Protein AF-A0A7W8N4F5-F1 (afdb_monomer_lite)

Sequence (302 aa):
MPKAAAPVPAPAGASKSDISRFRTWRLWNKPLSSTVNQDHEDAGVMMIPASQNIYSGIYAKHLVYAEKTISLRLPASATSQQVLYAATTRPPNGSCLEVGTAYITQPSADPNAVKTTPALYVYDFCAPGGGNFVRGPIPGPSATDGILIDQSFVGKYAQAKVQNLPAYEIEIFTKDYPITANSTWYATIFNHQTGKWETLFSDRGMADDNRGWSIFETYYQSGQCSEGLPILGADQISLLNALSGRWELLNSSMPLLTLSVDQGGTQNNNCFVADPTGPASYKLLPDSPDYYMWSVNTLSAP

Radius of gyration: 18.98 Å; chains: 1; bounding box: 53×44×51 Å

Structure (mmCIF, N/CA/C/O backbone):
data_AF-A0A7W8N4F5-F1
#
_entry.id   AF-A0A7W8N4F5-F1
#
loop_
_atom_site.group_PDB
_atom_site.id
_atom_site.type_symbol
_atom_site.label_atom_id
_atom_site.label_alt_id
_atom_site.label_comp_id
_atom_site.label_asym_id
_atom_site.label_entity_id
_atom_site.label_seq_id
_atom_site.pdbx_PDB_ins_code
_atom_site.Cartn_x
_atom_site.Cartn_y
_atom_site.Cartn_z
_atom_site.occupancy
_atom_site.B_iso_or_equiv
_atom_site.auth_seq_id
_atom_site.auth_comp_id
_atom_site.auth_asym_id
_atom_site.auth_atom_id
_atom_site.pdbx_PDB_model_num
ATOM 1 N N . MET A 1 1 ? -16.003 -24.415 12.792 1.00 32.19 1 MET A N 1
ATOM 2 C CA . MET A 1 1 ? -15.628 -23.363 11.823 1.00 32.19 1 MET A CA 1
ATOM 3 C C . MET A 1 1 ? -16.912 -22.806 11.223 1.00 32.19 1 MET A C 1
ATOM 5 O O . MET A 1 1 ? -17.697 -23.615 10.735 1.00 32.19 1 MET A O 1
ATOM 9 N N . PRO A 1 2 ? -17.198 -21.498 11.333 1.00 26.61 2 PRO A N 1
ATOM 10 C CA . PRO A 1 2 ? -18.381 -20.919 10.711 1.00 26.61 2 PRO A CA 1
ATOM 11 C C . PRO A 1 2 ? -18.231 -20.937 9.186 1.00 26.61 2 PRO A C 1
ATOM 13 O O . PRO A 1 2 ? -17.164 -20.658 8.647 1.00 26.61 2 PRO A O 1
ATOM 16 N N . LYS A 1 3 ? -19.308 -21.329 8.508 1.00 22.53 3 LYS A N 1
ATOM 17 C CA . LYS A 1 3 ? -19.410 -21.423 7.050 1.00 22.53 3 LYS A CA 1
ATOM 18 C C . LYS A 1 3 ? -19.420 -20.004 6.469 1.00 22.53 3 LYS A C 1
ATOM 20 O O . LYS A 1 3 ? -20.230 -19.192 6.911 1.00 22.53 3 LYS A O 1
ATOM 25 N N . ALA A 1 4 ? -18.529 -19.709 5.521 1.00 26.44 4 ALA A N 1
ATOM 26 C CA . ALA A 1 4 ? -18.507 -18.421 4.828 1.00 26.44 4 ALA A CA 1
ATOM 27 C C . ALA A 1 4 ? -19.877 -18.144 4.184 1.00 26.44 4 ALA A C 1
ATOM 29 O O . ALA A 1 4 ? -20.474 -19.040 3.579 1.00 26.44 4 ALA A O 1
ATOM 30 N N . ALA A 1 5 ? -20.391 -16.926 4.368 1.00 28.53 5 ALA A N 1
ATOM 31 C CA . ALA A 1 5 ? -21.640 -16.497 3.753 1.00 28.53 5 ALA A CA 1
ATOM 32 C C . ALA A 1 5 ? -21.490 -16.474 2.225 1.00 28.53 5 ALA A C 1
ATOM 34 O O . ALA A 1 5 ? -20.425 -16.148 1.703 1.00 28.53 5 ALA A O 1
ATOM 35 N N . ALA A 1 6 ? -22.555 -16.847 1.514 1.00 26.09 6 ALA A N 1
ATOM 36 C CA . ALA A 1 6 ? -22.581 -16.767 0.060 1.00 26.09 6 ALA A CA 1
ATOM 37 C C . ALA A 1 6 ? -22.469 -15.294 -0.391 1.00 26.09 6 ALA A C 1
ATOM 39 O O . ALA A 1 6 ? -23.070 -14.431 0.254 1.00 26.09 6 ALA A O 1
ATOM 40 N N . PRO A 1 7 ? -21.726 -14.997 -1.472 1.00 29.27 7 PRO A N 1
ATOM 41 C CA . PRO A 1 7 ? -21.574 -13.634 -1.971 1.00 29.27 7 PRO A CA 1
ATOM 42 C C . PRO A 1 7 ? -22.927 -13.043 -2.390 1.00 29.27 7 PRO A C 1
ATOM 44 O O . PRO A 1 7 ? -23.739 -13.700 -3.045 1.00 29.27 7 PRO A O 1
ATOM 47 N N . VAL A 1 8 ? -23.169 -11.795 -1.985 1.00 32.38 8 VAL A N 1
ATOM 48 C CA . VAL A 1 8 ? -24.371 -11.026 -2.332 1.00 32.38 8 VAL A CA 1
ATOM 49 C C . VAL A 1 8 ? -24.201 -10.451 -3.747 1.00 32.38 8 VAL A C 1
ATOM 51 O O . VAL A 1 8 ? -23.119 -9.951 -4.056 1.00 32.38 8 VAL A O 1
ATOM 54 N N . PRO A 1 9 ? -25.226 -10.496 -4.622 1.00 30.20 9 PRO A N 1
ATOM 55 C CA . PRO A 1 9 ? -25.138 -9.925 -5.966 1.00 30.20 9 PRO A CA 1
ATOM 56 C C . PRO A 1 9 ? -24.853 -8.417 -5.937 1.00 30.20 9 PRO A C 1
ATOM 58 O O . PRO A 1 9 ? -25.458 -7.684 -5.155 1.00 30.20 9 PRO A O 1
ATOM 61 N N . ALA A 1 10 ? -23.969 -7.955 -6.822 1.00 33.12 10 ALA A N 1
ATOM 62 C CA . ALA A 1 10 ? -23.608 -6.544 -6.942 1.00 33.12 10 ALA A CA 1
ATOM 63 C C . ALA A 1 10 ? -24.819 -5.648 -7.313 1.00 33.12 10 ALA A C 1
ATOM 65 O O . ALA A 1 10 ? -25.686 -6.082 -8.082 1.00 33.12 10 ALA A O 1
ATOM 66 N N . PRO A 1 11 ? -24.879 -4.386 -6.835 1.00 34.31 11 PRO A N 1
ATOM 67 C CA . PRO A 1 11 ? -25.956 -3.463 -7.174 1.00 34.31 11 PRO A CA 1
ATOM 68 C C . PRO A 1 11 ? -25.899 -3.041 -8.648 1.00 34.31 11 PRO A C 1
ATOM 70 O O . PRO A 1 11 ? -24.847 -2.696 -9.189 1.00 34.31 11 PRO A O 1
ATOM 73 N N . ALA A 1 12 ? -27.058 -3.024 -9.304 1.00 33.28 12 ALA A N 1
ATOM 74 C CA . ALA A 1 12 ? -27.210 -2.509 -10.659 1.00 33.28 12 ALA A CA 1
ATOM 75 C C . ALA A 1 12 ? -27.145 -0.970 -10.644 1.00 33.28 12 ALA A C 1
ATOM 77 O O . ALA A 1 12 ? -28.100 -0.324 -10.223 1.00 33.28 12 ALA A O 1
ATOM 78 N N . GLY A 1 13 ? -26.034 -0.369 -11.087 1.00 36.28 13 GLY A N 1
ATOM 79 C CA . GLY A 1 13 ? -25.963 1.097 -11.172 1.00 36.28 13 GLY A CA 1
ATOM 80 C C . GLY A 1 13 ? -24.658 1.722 -11.667 1.00 36.28 13 GLY A C 1
ATOM 81 O O . GLY A 1 13 ? -24.701 2.821 -12.211 1.00 36.28 13 GLY A O 1
ATOM 82 N N . ALA A 1 14 ? -23.508 1.049 -11.564 1.00 39.50 14 ALA A N 1
ATOM 83 C CA . ALA A 1 14 ? -22.286 1.557 -12.188 1.00 39.50 14 ALA A CA 1
ATOM 84 C C . ALA A 1 14 ? -22.393 1.416 -13.717 1.00 39.50 14 ALA A C 1
ATOM 86 O O . ALA A 1 14 ? -22.567 0.312 -14.242 1.00 39.50 14 ALA A O 1
ATOM 87 N N . SER A 1 15 ? -22.322 2.537 -14.437 1.00 41.94 15 SER A N 1
ATOM 88 C CA . SER A 1 15 ? -22.275 2.566 -15.900 1.00 41.94 15 SER A CA 1
ATOM 89 C C . SER A 1 15 ? -21.106 1.704 -16.393 1.00 41.94 15 SER A C 1
ATOM 91 O O . SER A 1 15 ? -19.948 2.105 -16.340 1.00 41.94 15 SER A O 1
ATOM 93 N N . LYS A 1 16 ? -21.417 0.507 -16.902 1.00 43.00 16 LYS A N 1
ATOM 94 C CA . LYS A 1 16 ? -20.467 -0.470 -17.467 1.00 43.00 16 LYS A CA 1
ATOM 95 C C . LYS A 1 16 ? -19.682 0.042 -18.688 1.00 43.00 16 LYS A C 1
ATOM 97 O O . LYS A 1 16 ? -18.853 -0.696 -19.215 1.00 43.00 16 LYS A O 1
ATOM 102 N N . SER A 1 17 ? -19.970 1.245 -19.189 1.00 43.53 17 SER A N 1
ATOM 103 C CA . SER A 1 17 ? -19.488 1.698 -20.498 1.00 43.53 17 SER A CA 1
ATOM 104 C C . SER A 1 17 ? -17.990 2.024 -20.533 1.00 43.53 17 SER A C 1
ATOM 106 O O . SER A 1 17 ? -17.368 1.775 -21.565 1.00 43.53 17 SER A O 1
ATOM 108 N N . ASP A 1 18 ? -17.378 2.438 -19.418 1.00 51.84 18 ASP A N 1
ATOM 109 C CA . ASP A 1 18 ? -15.967 2.869 -19.411 1.00 51.84 18 ASP A CA 1
ATOM 110 C C . ASP A 1 18 ? -14.958 1.754 -19.067 1.00 51.84 18 ASP A C 1
ATOM 112 O O . ASP A 1 18 ? -13.754 1.916 -19.215 1.00 51.84 18 ASP A O 1
ATOM 116 N N . ILE A 1 19 ? -15.424 0.561 -18.674 1.00 48.72 19 ILE A N 1
ATOM 117 C CA . ILE A 1 19 ? -14.523 -0.571 -18.366 1.00 48.72 19 ILE A CA 1
ATOM 118 C C . ILE A 1 19 ? -14.034 -1.269 -19.650 1.00 48.72 19 ILE A C 1
ATOM 120 O O . ILE A 1 19 ? -13.011 -1.954 -19.671 1.00 48.72 19 ILE A O 1
ATOM 124 N N . SER A 1 20 ? -14.757 -1.092 -20.760 1.00 53.25 20 SER A N 1
ATOM 125 C CA . SER A 1 20 ? -14.461 -1.774 -22.023 1.00 53.25 20 SER A CA 1
ATOM 126 C C . SER A 1 20 ? -13.107 -1.382 -22.631 1.00 53.25 20 SER A C 1
ATOM 128 O O . SER A 1 20 ? -12.463 -2.233 -23.246 1.00 53.25 20 SER A O 1
ATOM 130 N N . ARG A 1 21 ? -12.624 -0.152 -22.393 1.00 51.47 21 ARG A N 1
ATOM 131 C CA . ARG A 1 21 ? -11.321 0.329 -22.892 1.00 51.47 21 ARG A CA 1
ATOM 132 C C . ARG A 1 21 ? -10.127 -0.446 -22.319 1.00 51.47 21 ARG A C 1
ATOM 134 O O . ARG A 1 21 ? -9.143 -0.647 -23.028 1.00 51.47 21 ARG A O 1
ATOM 141 N N . PHE A 1 22 ? -10.261 -0.997 -21.109 1.00 50.06 22 PHE A N 1
ATOM 142 C CA . PHE A 1 22 ? -9.237 -1.813 -20.436 1.00 50.06 22 PHE A CA 1
ATOM 143 C C . PHE A 1 22 ? -9.180 -3.272 -20.923 1.00 50.06 22 PHE A C 1
ATOM 145 O O . PHE A 1 22 ? -8.423 -4.084 -20.392 1.00 50.06 22 PHE A O 1
ATOM 152 N N . ARG A 1 23 ? -10.014 -3.652 -21.902 1.00 55.75 23 ARG A N 1
ATOM 153 C CA . ARG A 1 23 ? -10.062 -5.017 -22.460 1.00 55.75 23 ARG A CA 1
ATOM 154 C C . ARG A 1 23 ? -9.276 -5.173 -23.757 1.00 55.75 23 ARG A C 1
ATOM 156 O O . ARG A 1 23 ? -9.215 -6.275 -24.299 1.00 55.75 23 ARG A O 1
ATOM 163 N N . THR A 1 24 ? -8.713 -4.087 -24.278 1.00 54.78 24 THR A N 1
ATOM 164 C CA . THR A 1 24 ? -7.970 -4.113 -25.538 1.00 54.78 24 THR A CA 1
ATOM 165 C C . THR A 1 24 ? -6.623 -4.789 -25.313 1.00 54.78 24 THR A C 1
ATOM 167 O O . THR A 1 24 ? -5.815 -4.312 -24.528 1.00 54.78 24 THR A O 1
ATOM 170 N N . TRP A 1 25 ? -6.390 -5.923 -25.971 1.00 55.38 25 TRP A N 1
ATOM 171 C CA . TRP A 1 25 ? -5.180 -6.725 -25.786 1.00 55.38 25 TRP A CA 1
ATOM 172 C C . TRP A 1 25 ? -3.909 -6.008 -26.253 1.00 55.38 25 TRP A C 1
ATOM 174 O O . TRP A 1 25 ? -3.917 -5.253 -27.229 1.00 55.38 25 TRP A O 1
ATOM 184 N N . ARG A 1 26 ? -2.793 -6.320 -25.586 1.00 59.38 26 ARG A N 1
ATOM 185 C CA . ARG A 1 26 ? -1.454 -5.853 -25.950 1.00 59.38 26 ARG A CA 1
ATOM 186 C C . ARG A 1 26 ? -1.058 -6.334 -27.350 1.00 59.38 26 ARG A C 1
ATOM 188 O O . ARG A 1 26 ? -1.143 -7.520 -27.662 1.00 59.38 26 ARG A O 1
ATOM 195 N N . LEU A 1 27 ? -0.516 -5.420 -28.155 1.00 57.03 27 LEU A N 1
ATOM 196 C CA . LEU A 1 27 ? 0.283 -5.750 -29.336 1.00 57.03 27 LEU A CA 1
ATOM 197 C C . LEU A 1 27 ? 1.759 -5.574 -28.967 1.00 57.03 27 LEU A C 1
ATOM 199 O O . LEU A 1 27 ? 2.231 -4.454 -28.811 1.00 57.03 27 LEU A O 1
ATOM 203 N N . TRP A 1 28 ? 2.485 -6.681 -28.797 1.00 53.91 28 TRP A N 1
ATOM 204 C CA . TRP A 1 28 ? 3.868 -6.702 -28.286 1.00 53.91 28 TRP A CA 1
ATOM 205 C C . TRP A 1 28 ? 4.888 -5.937 -29.141 1.00 53.91 28 TRP A C 1
ATOM 207 O O . TRP A 1 28 ? 5.989 -5.659 -28.683 1.00 53.91 28 TRP A O 1
ATOM 217 N N . ASN A 1 29 ? 4.528 -5.589 -30.374 1.00 62.19 29 ASN A N 1
ATOM 218 C CA . ASN A 1 29 ? 5.362 -4.852 -31.316 1.00 62.19 29 ASN A CA 1
ATOM 219 C C . ASN A 1 29 ? 5.015 -3.356 -31.412 1.00 62.19 29 ASN A C 1
ATOM 221 O O . ASN A 1 29 ? 5.459 -2.699 -32.355 1.00 62.19 29 ASN A O 1
ATOM 225 N N . LYS A 1 30 ? 4.211 -2.816 -30.490 1.00 65.00 30 LYS A N 1
ATOM 226 C CA . LYS A 1 30 ? 3.885 -1.388 -30.445 1.00 65.00 30 LYS A CA 1
ATOM 227 C C . LYS A 1 30 ? 4.388 -0.741 -29.150 1.00 65.00 30 LYS A C 1
ATOM 229 O O . LYS A 1 30 ? 4.309 -1.378 -28.101 1.00 65.00 30 LYS A O 1
ATOM 234 N N . PRO A 1 31 ? 4.864 0.517 -29.217 1.00 70.62 31 PRO A N 1
ATOM 235 C CA . PRO A 1 31 ? 4.980 1.389 -28.050 1.00 70.62 31 PRO A CA 1
ATOM 236 C C . PRO A 1 31 ? 3.706 1.345 -27.200 1.00 70.62 31 PRO A C 1
ATOM 238 O O . PRO A 1 31 ? 2.617 1.350 -27.771 1.00 70.62 31 PRO A O 1
ATOM 241 N N . LEU A 1 32 ? 3.850 1.268 -25.875 1.00 78.56 32 LEU A N 1
ATOM 242 C CA . LEU A 1 32 ? 2.749 1.410 -24.915 1.00 78.56 32 LEU A CA 1
ATOM 243 C C . LEU A 1 32 ? 2.369 2.885 -24.731 1.00 78.56 32 LEU A C 1
ATOM 245 O O . LEU A 1 32 ? 3.125 3.764 -25.161 1.00 78.56 32 LEU A O 1
ATOM 249 N N . SER A 1 33 ? 1.228 3.133 -24.074 1.00 78.88 33 SER A N 1
ATOM 250 C CA . SER A 1 33 ? 0.886 4.469 -23.584 1.00 78.88 33 SER A CA 1
ATOM 251 C C . SER A 1 33 ? 2.041 5.057 -22.765 1.00 78.88 33 SER A C 1
ATOM 253 O O . SER A 1 33 ? 2.874 4.334 -22.195 1.00 78.88 33 SER A O 1
ATOM 255 N N . SER A 1 34 ? 2.159 6.380 -22.794 1.00 77.62 34 SER A N 1
ATOM 256 C CA . SER A 1 34 ? 3.285 7.089 -22.195 1.00 77.62 34 SER A CA 1
ATOM 257 C C . SER A 1 34 ? 2.803 8.007 -21.091 1.00 77.62 34 SER A C 1
ATOM 259 O O . SER A 1 34 ? 1.846 8.754 -21.273 1.00 77.62 34 SER A O 1
ATOM 261 N N . THR A 1 35 ? 3.519 7.995 -19.975 1.00 78.38 35 THR A N 1
ATOM 262 C CA . THR A 1 35 ? 3.293 8.931 -18.881 1.00 78.38 35 THR A CA 1
ATOM 263 C C . THR A 1 35 ? 3.974 10.257 -19.166 1.00 78.38 35 THR A C 1
ATOM 265 O O . THR A 1 35 ? 4.925 10.354 -19.953 1.00 78.38 35 THR A O 1
ATOM 268 N N . VAL A 1 36 ? 3.513 11.301 -18.486 1.00 77.75 36 VAL A N 1
ATOM 269 C CA . VAL A 1 36 ? 4.202 12.594 -18.406 1.00 77.75 36 VAL A CA 1
ATOM 270 C C . VAL A 1 36 ? 5.053 12.680 -17.133 1.00 77.75 36 VAL A C 1
ATOM 272 O O . VAL A 1 36 ? 5.078 11.769 -16.312 1.00 77.75 36 VAL A O 1
ATOM 275 N N . ASN A 1 37 ? 5.836 13.751 -16.981 1.00 72.94 37 ASN A N 1
ATOM 276 C CA . ASN A 1 37 ? 6.649 13.926 -15.776 1.00 72.94 37 ASN A CA 1
ATOM 277 C C . ASN A 1 37 ? 5.755 14.151 -14.557 1.00 72.94 37 ASN A C 1
ATOM 279 O O . ASN A 1 37 ? 4.933 15.064 -14.586 1.00 72.94 37 ASN A O 1
ATOM 283 N N . GLN A 1 38 ? 6.015 13.395 -13.484 1.00 66.38 38 GLN A N 1
ATOM 284 C CA . GLN A 1 38 ? 5.217 13.415 -12.251 1.00 66.38 38 GLN A CA 1
ATOM 285 C C . GLN A 1 38 ? 3.772 12.982 -12.483 1.00 66.38 38 GLN A C 1
ATOM 287 O O . GLN A 1 38 ? 2.879 13.417 -11.758 1.00 66.38 38 GLN A O 1
ATOM 292 N N . ASP A 1 39 ? 3.550 12.153 -13.502 1.00 70.12 39 ASP A N 1
ATOM 293 C CA . ASP A 1 39 ? 2.238 11.570 -13.681 1.00 70.12 39 ASP A CA 1
ATOM 294 C C . ASP A 1 39 ? 1.879 10.735 -12.455 1.00 70.12 39 ASP A C 1
ATOM 296 O O . ASP A 1 39 ? 2.709 9.975 -11.933 1.00 70.12 39 ASP A O 1
ATOM 300 N N . HIS A 1 40 ? 0.661 10.970 -11.987 1.00 78.31 40 HIS A N 1
ATOM 301 C CA . HIS A 1 40 ? 0.109 10.450 -10.753 1.00 78.31 40 HIS A CA 1
ATOM 302 C C . HIS A 1 40 ? -1.169 9.720 -11.122 1.00 78.31 40 HIS A C 1
ATOM 304 O O . HIS A 1 40 ? -2.186 10.339 -11.436 1.00 78.31 40 HIS A O 1
ATOM 310 N N . GLU A 1 41 ? -1.066 8.397 -11.163 1.00 82.12 41 GLU A N 1
ATOM 311 C CA . GLU A 1 41 ? -2.171 7.526 -11.537 1.00 82.12 41 GLU A CA 1
ATOM 312 C C . GLU A 1 41 ? -2.479 6.619 -10.363 1.00 82.12 41 GLU A C 1
ATOM 314 O O . GLU A 1 41 ? -1.587 5.933 -9.863 1.00 82.12 41 GLU A O 1
ATOM 319 N N . ASP A 1 42 ? -3.739 6.575 -9.964 1.00 86.06 42 ASP A N 1
ATOM 320 C CA . ASP A 1 42 ? -4.227 5.747 -8.880 1.00 86.06 42 ASP A CA 1
ATOM 321 C C . ASP A 1 42 ? -5.356 4.821 -9.333 1.00 86.06 42 ASP A C 1
ATOM 323 O O . ASP A 1 42 ? -6.287 5.210 -10.030 1.00 86.06 42 ASP A O 1
ATOM 327 N N . ALA A 1 43 ? -5.286 3.554 -8.940 1.00 86.56 43 ALA A N 1
ATOM 328 C CA . ALA A 1 43 ? -6.302 2.570 -9.270 1.00 86.56 43 ALA A CA 1
ATOM 329 C C . ALA A 1 43 ? -6.574 1.639 -8.092 1.00 86.56 43 ALA A C 1
ATOM 331 O O . ALA A 1 43 ? -5.660 1.052 -7.522 1.00 86.56 43 ALA A O 1
ATOM 332 N N . GLY A 1 44 ? -7.840 1.452 -7.733 1.00 88.88 44 GLY A N 1
ATOM 333 C CA . GLY A 1 44 ? -8.214 0.594 -6.607 1.00 88.88 44 GLY A CA 1
ATOM 334 C C . GLY A 1 44 ? -9.485 1.069 -5.930 1.00 88.88 44 GLY A C 1
ATOM 335 O O . GLY A 1 44 ? -10.374 1.597 -6.591 1.00 88.88 44 GLY A O 1
ATOM 336 N N . VAL A 1 45 ? -9.599 0.854 -4.622 1.00 90.06 45 VAL A N 1
ATOM 337 C CA . VAL A 1 45 ? -10.812 1.155 -3.857 1.00 90.06 45 VAL A CA 1
ATOM 338 C C . VAL A 1 45 ? -10.607 2.403 -3.011 1.00 90.06 45 VAL A C 1
ATOM 340 O O . VAL A 1 45 ? -9.796 2.420 -2.086 1.00 90.06 45 VAL A O 1
ATOM 343 N N . MET A 1 46 ? -11.413 3.423 -3.285 1.00 92.06 46 MET A N 1
ATOM 344 C CA . MET A 1 46 ? -11.512 4.634 -2.482 1.00 92.06 46 MET A CA 1
ATOM 345 C C . MET A 1 46 ? -12.688 4.524 -1.515 1.00 92.06 46 MET A C 1
ATOM 347 O O . MET A 1 46 ? -13.779 4.075 -1.872 1.00 92.06 46 MET A O 1
ATOM 351 N N . MET A 1 47 ? -12.466 4.968 -0.283 1.00 93.50 47 MET A N 1
ATOM 352 C CA . MET A 1 47 ? -13.438 4.980 0.803 1.00 93.50 47 MET A CA 1
ATOM 353 C C . MET A 1 47 ? -13.693 6.419 1.222 1.00 93.50 47 MET A C 1
ATOM 355 O O . MET A 1 47 ? -12.897 7.026 1.934 1.00 93.50 47 MET A O 1
ATOM 359 N N . ILE A 1 48 ? -14.817 6.981 0.801 1.00 90.06 48 ILE A N 1
ATOM 360 C CA . ILE A 1 48 ? -15.205 8.335 1.186 1.00 90.06 48 ILE A CA 1
ATOM 361 C C . ILE A 1 48 ? -16.218 8.216 2.323 1.00 90.06 48 ILE A C 1
ATOM 363 O O . ILE A 1 48 ? -17.296 7.649 2.117 1.00 90.06 48 ILE A O 1
ATOM 367 N N . PRO A 1 49 ? -15.913 8.716 3.529 1.00 85.12 49 PRO A N 1
ATOM 368 C CA . PRO A 1 49 ? -16.872 8.672 4.614 1.00 85.12 49 PRO A CA 1
ATOM 369 C C . PRO A 1 49 ? -18.081 9.548 4.303 1.00 85.12 49 PRO A C 1
ATOM 371 O O . PRO A 1 49 ? -17.953 10.698 3.884 1.00 85.12 49 PRO A O 1
ATOM 374 N N . ALA A 1 50 ? -19.270 9.013 4.554 1.00 75.88 50 ALA A N 1
ATOM 375 C CA . ALA A 1 50 ? -20.432 9.851 4.786 1.00 75.88 50 ALA A CA 1
ATOM 376 C C . ALA A 1 50 ? -20.257 10.568 6.136 1.00 75.88 50 ALA A C 1
ATOM 378 O O . ALA A 1 50 ? -19.514 10.108 7.008 1.00 75.88 50 ALA A O 1
ATOM 379 N N . SER A 1 51 ? -20.947 11.692 6.331 1.00 73.75 51 SER A N 1
ATOM 380 C CA . SER A 1 51 ? -20.982 12.371 7.631 1.00 73.75 51 SER A CA 1
ATOM 381 C C . SER A 1 51 ? -21.267 11.369 8.763 1.00 73.75 51 SER A C 1
ATOM 383 O O . SER A 1 51 ? -22.223 10.606 8.649 1.00 73.75 51 SER A O 1
ATOM 385 N N . GLN A 1 52 ? -20.483 11.409 9.851 1.00 69.31 52 GLN A N 1
ATOM 386 C CA . GLN A 1 52 ? -20.612 10.545 11.046 1.00 69.31 52 GLN A CA 1
ATOM 387 C C . GLN A 1 52 ? -20.241 9.059 10.865 1.00 69.31 52 GLN A C 1
ATOM 389 O O . GLN A 1 52 ? -20.940 8.173 11.348 1.00 69.31 52 GLN A O 1
ATOM 394 N N . ASN A 1 53 ? -19.128 8.765 10.201 1.00 81.25 53 ASN A N 1
ATOM 395 C CA . ASN A 1 53 ? -18.679 7.390 9.996 1.00 81.25 53 ASN A CA 1
ATOM 396 C C . ASN A 1 53 ? -18.064 6.746 11.270 1.00 81.25 53 ASN A C 1
ATOM 398 O O . ASN A 1 53 ? -17.379 7.400 12.054 1.00 81.25 53 ASN A O 1
ATOM 402 N N . ILE A 1 54 ? -18.322 5.447 11.458 1.00 93.75 54 ILE A N 1
ATOM 403 C CA . ILE A 1 54 ? -17.960 4.620 12.623 1.00 93.75 54 ILE A CA 1
ATOM 404 C C . ILE A 1 54 ? -16.668 3.810 12.443 1.00 93.75 54 ILE A C 1
ATOM 406 O O . ILE A 1 54 ? -16.252 3.114 13.371 1.00 93.75 54 ILE A O 1
ATOM 410 N N . TYR A 1 55 ? -16.055 3.833 11.257 1.00 96.19 55 TYR A N 1
ATOM 411 C CA . TYR A 1 55 ? -14.860 3.031 10.991 1.00 96.19 55 TYR A CA 1
ATOM 412 C C . TYR A 1 55 ? -13.588 3.731 11.489 1.00 96.19 55 TYR A C 1
ATOM 414 O O . TYR A 1 55 ? -13.286 4.844 11.064 1.00 96.19 55 TYR A O 1
ATOM 422 N N . SER A 1 56 ? -12.829 3.075 12.369 1.00 96.94 56 SER A N 1
ATOM 423 C CA . SER A 1 56 ? -11.614 3.621 13.000 1.00 96.94 56 SER A CA 1
ATOM 424 C C . SER A 1 56 ? -10.331 2.890 12.613 1.00 96.94 56 SER A C 1
ATOM 426 O O . SER A 1 56 ? -9.293 3.071 13.246 1.00 96.94 56 SER A O 1
ATOM 428 N N . GLY A 1 57 ? -10.374 2.057 11.577 1.00 98.00 57 GLY A N 1
ATOM 429 C CA . GLY A 1 57 ? -9.196 1.359 11.090 1.00 98.00 57 GLY A CA 1
ATOM 430 C C . GLY A 1 57 ? -9.444 0.567 9.819 1.00 98.00 57 GLY A C 1
ATOM 431 O O . GLY A 1 57 ? -10.588 0.400 9.399 1.00 98.00 57 GLY A O 1
ATOM 432 N N . ILE A 1 58 ? -8.360 0.072 9.234 1.00 98.50 58 ILE A N 1
ATOM 433 C CA . ILE A 1 58 ? -8.333 -0.805 8.068 1.00 98.50 58 ILE A CA 1
ATOM 434 C C . ILE A 1 58 ? -7.375 -1.973 8.310 1.00 98.50 58 ILE A C 1
ATOM 436 O O . ILE A 1 58 ? -6.320 -1.809 8.921 1.00 98.50 58 ILE A O 1
ATOM 440 N N . TYR A 1 59 ? -7.756 -3.141 7.820 1.00 98.69 59 TYR A N 1
ATOM 441 C CA . TYR A 1 59 ? -6.933 -4.333 7.707 1.00 98.69 59 TYR A CA 1
ATOM 442 C C . TYR A 1 59 ? -6.858 -4.706 6.230 1.00 98.69 59 TYR A C 1
ATOM 444 O O . TYR A 1 59 ? -7.862 -4.600 5.521 1.00 98.69 59 TYR A O 1
ATOM 452 N N . ALA A 1 60 ? -5.693 -5.150 5.766 1.00 98.25 60 ALA A N 1
ATOM 453 C CA . ALA A 1 60 ? -5.525 -5.634 4.401 1.00 98.25 60 ALA A CA 1
ATOM 454 C C . ALA A 1 60 ? -4.372 -6.637 4.295 1.00 98.25 60 ALA A C 1
ATOM 456 O O . ALA A 1 60 ? -3.401 -6.589 5.056 1.00 98.25 60 ALA A O 1
ATOM 457 N N . LYS A 1 61 ? -4.460 -7.514 3.291 1.00 98.44 61 LYS A N 1
ATOM 458 C CA . LYS A 1 61 ? -3.353 -8.358 2.833 1.00 98.44 61 LYS A CA 1
ATOM 459 C C . LYS A 1 61 ? -2.764 -7.761 1.573 1.00 98.44 61 LYS A C 1
ATOM 461 O O . LYS A 1 61 ? -3.455 -7.701 0.564 1.00 98.44 61 LYS A O 1
ATOM 466 N N . HIS A 1 62 ? -1.508 -7.345 1.613 1.00 98.00 62 HIS A N 1
ATOM 467 C CA . HIS A 1 62 ? -0.822 -6.770 0.459 1.00 98.00 62 HIS A CA 1
ATOM 468 C C . HIS A 1 62 ? -0.024 -7.858 -0.257 1.00 98.00 62 HIS A C 1
ATOM 470 O O . HIS A 1 62 ? 0.874 -8.457 0.341 1.00 98.00 62 HIS A O 1
ATOM 476 N N . LEU A 1 63 ? -0.342 -8.108 -1.532 1.00 96.94 63 LEU A N 1
ATOM 477 C CA . LEU A 1 63 ? 0.494 -8.930 -2.407 1.00 96.94 63 LEU A CA 1
ATOM 478 C C . LEU A 1 63 ? 1.879 -8.306 -2.518 1.00 96.94 63 LEU A C 1
ATOM 480 O O . LEU A 1 63 ? 2.009 -7.094 -2.694 1.00 96.94 63 LEU A O 1
ATOM 484 N N . VAL A 1 64 ? 2.913 -9.139 -2.433 1.00 96.12 64 VAL A N 1
ATOM 485 C CA . VAL A 1 64 ? 4.282 -8.640 -2.405 1.00 96.12 64 VAL A CA 1
ATOM 486 C C . VAL A 1 64 ? 5.241 -9.538 -3.165 1.00 96.12 64 VAL A C 1
ATOM 488 O O . VAL A 1 64 ? 5.139 -10.768 -3.146 1.00 96.12 64 VAL A O 1
ATOM 491 N N . TYR A 1 65 ? 6.221 -8.901 -3.796 1.00 93.25 65 TYR A N 1
ATOM 492 C CA . TYR A 1 65 ? 7.292 -9.570 -4.507 1.00 93.25 65 TYR A CA 1
ATOM 493 C C . TYR A 1 65 ? 8.649 -9.094 -4.008 1.00 93.25 65 TYR A C 1
ATOM 495 O O . TYR A 1 65 ? 8.880 -7.900 -3.832 1.00 93.25 65 TYR A O 1
ATOM 503 N N . ALA A 1 66 ? 9.560 -10.045 -3.817 1.00 88.06 66 ALA A N 1
ATOM 504 C CA . ALA A 1 66 ? 10.958 -9.737 -3.559 1.00 88.06 66 ALA A CA 1
ATOM 505 C C . ALA A 1 66 ? 11.650 -9.214 -4.831 1.00 88.06 66 ALA A C 1
ATOM 507 O O . ALA A 1 66 ? 11.113 -9.301 -5.947 1.00 88.06 66 ALA A O 1
ATOM 508 N N . GLU A 1 67 ? 12.874 -8.714 -4.652 1.00 84.69 67 GLU A N 1
ATOM 509 C CA . GLU A 1 67 ? 13.751 -8.253 -5.732 1.00 84.69 67 GLU A CA 1
ATOM 510 C C . GLU A 1 67 ? 13.781 -9.216 -6.934 1.00 84.69 67 GLU A C 1
ATOM 512 O O . GLU A 1 67 ? 13.678 -10.436 -6.787 1.00 84.69 67 GLU A O 1
ATOM 517 N N . LYS A 1 68 ? 14.000 -8.656 -8.132 1.00 82.00 68 LYS A N 1
ATOM 518 C CA . LYS A 1 68 ? 14.100 -9.354 -9.435 1.00 82.00 68 LYS A CA 1
ATOM 519 C C . LYS A 1 68 ? 12.795 -9.899 -10.016 1.00 82.00 68 LYS A C 1
ATOM 521 O O . LYS A 1 68 ? 12.802 -10.293 -11.178 1.00 82.00 68 LYS A O 1
ATOM 526 N N . THR A 1 69 ? 11.695 -9.918 -9.264 1.00 83.00 69 THR A N 1
ATOM 527 C CA . THR A 1 69 ? 10.391 -10.318 -9.830 1.00 83.00 69 THR A CA 1
ATOM 528 C C . THR A 1 69 ? 9.735 -9.173 -10.600 1.00 83.00 69 THR A C 1
ATOM 530 O O . THR A 1 69 ? 9.054 -9.402 -11.593 1.00 83.00 69 THR A O 1
ATOM 533 N N . ILE A 1 70 ? 9.945 -7.939 -10.138 1.00 86.50 70 ILE A N 1
ATOM 534 C CA . ILE A 1 70 ? 9.426 -6.725 -10.770 1.00 86.50 70 ILE A CA 1
ATOM 535 C C . ILE A 1 70 ? 10.584 -5.971 -11.407 1.00 86.50 70 ILE A C 1
ATOM 537 O O . ILE A 1 70 ? 11.663 -5.875 -10.821 1.00 86.50 70 ILE A O 1
ATOM 541 N N . SER A 1 71 ? 10.340 -5.428 -12.596 1.00 86.88 71 SER A N 1
ATOM 542 C CA . SER A 1 71 ? 11.231 -4.490 -13.264 1.00 86.88 71 SER A CA 1
ATOM 543 C C . SER A 1 71 ? 10.407 -3.300 -13.744 1.00 86.88 71 SER A C 1
ATOM 545 O O . SER A 1 71 ? 9.647 -3.415 -14.701 1.00 86.88 71 SER A O 1
ATOM 547 N N . LEU A 1 72 ? 10.533 -2.164 -13.058 1.00 88.38 72 LEU A N 1
ATOM 548 C CA . LEU A 1 72 ? 10.029 -0.898 -13.581 1.00 88.38 72 LEU A CA 1
ATOM 549 C C . LEU A 1 72 ? 11.037 -0.369 -14.591 1.00 88.38 72 LEU A C 1
ATOM 551 O O . LEU A 1 72 ? 12.245 -0.326 -14.334 1.00 88.38 72 LEU A O 1
ATOM 555 N N . ARG A 1 73 ? 10.542 0.008 -15.762 1.00 82.88 73 ARG A N 1
ATOM 556 C CA . ARG A 1 73 ? 11.390 0.441 -16.861 1.00 82.88 73 ARG A CA 1
ATOM 557 C C . ARG A 1 73 ? 11.672 1.927 -16.740 1.00 82.88 73 ARG A C 1
ATOM 559 O O . ARG A 1 73 ? 10.819 2.745 -17.061 1.00 82.88 73 ARG A O 1
ATOM 566 N N . LEU A 1 74 ? 12.916 2.272 -16.428 1.00 84.50 74 LEU A N 1
ATOM 567 C CA . LEU A 1 74 ? 13.386 3.645 -16.578 1.00 84.50 74 LEU A CA 1
ATOM 568 C C . LEU A 1 74 ? 13.678 3.975 -18.050 1.00 84.50 74 LEU A C 1
ATOM 570 O O . LEU A 1 74 ? 14.466 3.272 -18.693 1.00 84.50 74 LEU A O 1
ATOM 574 N N . PRO A 1 75 ? 13.101 5.059 -18.597 1.00 80.06 75 PRO A N 1
ATOM 575 C CA . PRO A 1 75 ? 13.559 5.638 -19.852 1.00 80.06 75 PRO A CA 1
ATOM 576 C C . PRO A 1 75 ? 15.047 5.993 -19.775 1.00 80.06 75 PRO A C 1
ATOM 578 O O . PRO A 1 75 ? 15.525 6.454 -18.742 1.00 80.06 75 PRO A O 1
ATOM 581 N N . ALA A 1 76 ? 15.781 5.855 -20.884 1.00 81.38 76 ALA A N 1
ATOM 582 C CA . ALA A 1 76 ? 17.209 6.200 -20.930 1.00 81.38 76 ALA A CA 1
ATOM 583 C C . ALA A 1 76 ? 17.490 7.679 -20.588 1.00 81.38 76 ALA A C 1
ATOM 585 O O . ALA A 1 76 ? 18.590 8.021 -20.168 1.00 81.38 76 ALA A O 1
ATOM 586 N N . SER A 1 77 ? 16.494 8.553 -20.760 1.00 81.56 77 SER A N 1
ATOM 587 C CA . SER A 1 77 ? 16.541 9.976 -20.414 1.00 81.56 77 SER A CA 1
ATOM 588 C C . SER A 1 77 ? 16.082 10.291 -18.985 1.00 81.56 77 SER A C 1
ATOM 590 O O . SER A 1 77 ? 15.985 11.467 -18.641 1.00 81.56 77 SER A O 1
ATOM 592 N N . ALA A 1 78 ? 15.736 9.288 -18.170 1.00 84.19 78 ALA A N 1
ATOM 593 C CA . ALA A 1 78 ? 15.231 9.513 -16.821 1.00 84.19 78 ALA A CA 1
ATOM 594 C C . ALA A 1 78 ? 16.307 10.162 -15.940 1.00 84.19 78 ALA A C 1
ATOM 596 O O . ALA A 1 78 ? 17.380 9.602 -1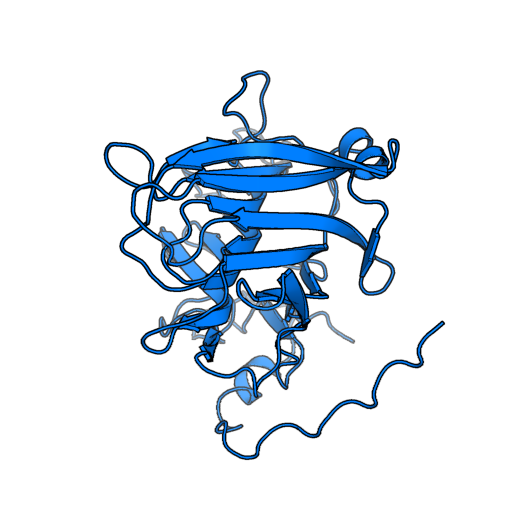5.722 1.00 84.19 78 ALA A O 1
ATOM 597 N N . THR A 1 79 ? 16.001 11.345 -15.411 1.00 86.44 79 THR A N 1
ATOM 598 C CA . THR A 1 79 ? 16.871 12.083 -14.480 1.00 86.44 79 THR A CA 1
ATOM 599 C C . THR A 1 79 ? 16.494 11.862 -13.018 1.00 86.44 79 THR A C 1
ATOM 601 O O . THR A 1 79 ? 17.202 12.317 -12.124 1.00 86.44 79 THR A O 1
ATOM 604 N N . SER A 1 80 ? 15.389 11.163 -12.764 1.00 88.81 80 SER A N 1
ATOM 605 C CA . SER A 1 80 ? 14.888 10.843 -11.432 1.00 88.81 80 SER A CA 1
ATOM 606 C C . SER A 1 80 ? 14.319 9.423 -11.402 1.00 88.81 80 SER A C 1
ATOM 608 O O . SER A 1 80 ? 14.224 8.748 -12.430 1.00 88.81 80 SER A O 1
ATOM 610 N N . GLN A 1 81 ? 13.997 8.946 -10.206 1.00 90.88 81 GLN A N 1
ATOM 611 C CA . GLN A 1 81 ? 13.471 7.605 -9.983 1.00 90.88 81 GLN A CA 1
ATOM 612 C C . GLN A 1 81 ? 12.045 7.436 -10.519 1.00 90.88 81 GLN A C 1
ATOM 614 O O . GLN A 1 81 ? 11.274 8.394 -10.613 1.00 90.88 81 GLN A O 1
ATOM 619 N N . GLN A 1 82 ? 11.698 6.189 -10.825 1.00 89.19 82 GLN A N 1
ATOM 620 C CA . GLN A 1 82 ? 10.317 5.742 -10.961 1.00 89.19 82 GLN A CA 1
ATOM 621 C C . GLN A 1 82 ? 9.903 5.030 -9.685 1.00 89.19 82 GLN A C 1
ATOM 623 O O . GLN A 1 82 ? 10.650 4.187 -9.175 1.00 89.19 82 GLN A O 1
ATOM 628 N N . VAL A 1 83 ? 8.706 5.353 -9.206 1.00 91.62 83 VAL A N 1
ATOM 629 C CA . VAL A 1 83 ? 8.122 4.708 -8.035 1.00 91.62 83 VAL A CA 1
ATOM 630 C C . VAL A 1 83 ? 6.756 4.151 -8.393 1.00 91.62 83 VAL A C 1
ATOM 632 O O . VAL A 1 83 ? 5.950 4.810 -9.050 1.00 91.62 83 VAL A O 1
ATOM 635 N N . LEU A 1 84 ? 6.517 2.922 -7.956 1.00 92.75 84 LEU A N 1
ATOM 636 C CA . LEU A 1 84 ? 5.212 2.288 -7.956 1.00 92.75 84 LEU A CA 1
ATOM 637 C C . LEU A 1 84 ? 4.847 1.915 -6.520 1.00 92.75 84 LEU A C 1
ATOM 639 O O . LEU A 1 84 ? 5.546 1.116 -5.903 1.00 92.75 84 LEU A O 1
ATOM 643 N N . TYR A 1 85 ? 3.743 2.442 -6.016 1.00 94.75 85 TYR A N 1
ATOM 644 C CA . TYR A 1 85 ? 3.160 2.086 -4.733 1.00 94.75 85 TYR A CA 1
ATOM 645 C C . TYR A 1 85 ? 2.046 1.057 -4.945 1.00 94.75 85 TYR A C 1
ATOM 647 O O . TYR A 1 85 ? 1.000 1.366 -5.506 1.00 94.75 85 TYR A O 1
ATOM 655 N N . ALA A 1 86 ? 2.268 -0.201 -4.558 1.00 94.00 86 ALA A N 1
ATOM 656 C CA . ALA A 1 86 ? 1.274 -1.254 -4.758 1.00 94.00 86 ALA A CA 1
ATOM 657 C C . ALA A 1 86 ? 1.472 -2.461 -3.819 1.00 94.00 86 ALA A C 1
ATOM 659 O O . ALA A 1 86 ? 2.461 -3.180 -3.923 1.00 94.00 86 ALA A O 1
ATOM 660 N N . ALA A 1 87 ? 0.538 -2.786 -2.930 1.00 95.31 87 ALA A N 1
ATOM 661 C CA . ALA A 1 87 ? -0.596 -1.966 -2.505 1.00 95.31 87 ALA A CA 1
ATOM 662 C C . ALA A 1 87 ? -0.166 -0.856 -1.534 1.00 95.31 87 ALA A C 1
ATOM 664 O O . ALA A 1 87 ? 0.786 -1.039 -0.769 1.00 95.31 87 ALA A O 1
ATOM 665 N N . THR A 1 88 ? -0.904 0.253 -1.533 1.00 97.12 88 THR A N 1
ATOM 666 C CA . THR A 1 88 ? -0.924 1.239 -0.448 1.00 97.12 88 THR A CA 1
ATOM 667 C C . THR A 1 88 ? -2.320 1.339 0.150 1.00 97.12 88 THR A C 1
ATOM 669 O O . THR A 1 88 ? -3.310 1.260 -0.577 1.00 97.12 88 THR A O 1
ATOM 672 N N . THR A 1 89 ? -2.408 1.455 1.475 1.00 98.19 89 THR A N 1
ATOM 673 C CA . THR A 1 89 ? -3.676 1.428 2.201 1.00 98.19 89 THR A CA 1
ATOM 674 C C . THR A 1 89 ? -3.691 2.453 3.334 1.00 98.19 89 THR A C 1
ATOM 676 O O . THR A 1 89 ? -2.737 2.562 4.106 1.00 98.19 89 THR A O 1
ATOM 679 N N . ARG A 1 90 ? -4.825 3.147 3.472 1.00 98.06 90 ARG A N 1
ATOM 680 C CA . ARG A 1 90 ? -5.112 4.142 4.511 1.00 98.06 90 ARG A CA 1
ATOM 681 C C . ARG A 1 90 ? -6.572 4.031 4.986 1.00 98.06 90 ARG A C 1
ATOM 683 O O . ARG A 1 90 ? -7.477 3.978 4.149 1.00 98.06 90 ARG A O 1
ATOM 690 N N . PRO A 1 91 ? -6.850 4.025 6.303 1.00 97.19 91 PRO A N 1
ATOM 691 C CA . PRO A 1 91 ? -8.219 4.078 6.811 1.00 97.19 91 PRO A CA 1
ATOM 692 C C . PRO A 1 91 ? -8.921 5.403 6.471 1.00 97.19 91 PRO A C 1
ATOM 694 O O . PRO A 1 91 ? -8.262 6.439 6.383 1.00 97.19 91 PRO A O 1
ATOM 697 N N . PRO A 1 92 ? -10.260 5.416 6.355 1.00 95.69 92 PRO A N 1
ATOM 698 C CA . PRO A 1 92 ? -11.019 6.661 6.260 1.00 95.69 92 PRO A CA 1
ATOM 699 C C . PRO A 1 92 ? -11.012 7.437 7.592 1.00 95.69 92 PRO A C 1
ATOM 701 O O . PRO A 1 92 ? -10.451 6.990 8.592 1.00 95.69 92 PRO A O 1
ATOM 704 N N . ASN A 1 93 ? -11.704 8.580 7.616 1.00 94.88 93 ASN A N 1
ATOM 705 C CA . ASN A 1 93 ? -11.970 9.397 8.813 1.00 94.88 93 ASN A CA 1
ATOM 706 C C . ASN A 1 93 ? -10.730 10.062 9.415 1.00 94.88 93 ASN A C 1
ATOM 708 O O . ASN A 1 93 ? -10.532 10.060 10.630 1.00 94.88 93 ASN A O 1
ATOM 712 N N . GLY A 1 94 ? -9.905 10.643 8.545 1.00 93.81 94 GLY A N 1
ATOM 713 C CA . GLY A 1 94 ? -8.782 11.478 8.958 1.00 93.81 94 GLY A CA 1
ATOM 714 C C . GLY A 1 94 ? -7.631 10.667 9.540 1.00 93.81 94 GLY A C 1
ATOM 715 O O . GLY A 1 94 ? -6.937 11.141 10.436 1.00 93.81 94 GLY A O 1
ATOM 716 N N . SER A 1 95 ? -7.423 9.439 9.056 1.00 96.69 95 SER A N 1
ATOM 717 C CA . SER A 1 95 ? -6.303 8.620 9.508 1.00 96.69 95 SER A CA 1
ATOM 718 C C . SER A 1 95 ? -4.964 9.304 9.268 1.00 96.69 95 SER A C 1
ATOM 720 O O . SER A 1 95 ? -4.717 9.816 8.174 1.00 96.69 95 SER A O 1
ATOM 722 N N . CYS A 1 96 ? -4.091 9.297 10.274 1.00 97.50 96 CYS A N 1
ATOM 723 C CA . CYS A 1 96 ? -2.746 9.845 10.125 1.00 97.50 96 CYS A CA 1
ATOM 724 C C . CYS A 1 96 ? -1.857 8.963 9.262 1.00 97.50 96 CYS A C 1
ATOM 726 O O . CYS A 1 96 ? -0.953 9.469 8.619 1.00 97.50 96 CYS A O 1
ATOM 728 N N . LEU A 1 97 ? -2.083 7.652 9.247 1.00 98.62 97 LEU A N 1
ATOM 729 C CA . LEU A 1 97 ? -1.076 6.722 8.758 1.00 98.62 97 LEU A CA 1
ATOM 730 C C . LEU A 1 97 ? -1.537 6.010 7.497 1.00 98.62 97 LEU A C 1
ATOM 732 O O . LEU A 1 97 ? -2.669 5.542 7.398 1.00 98.62 97 LEU A O 1
ATOM 736 N N . GLU A 1 98 ? -0.603 5.869 6.576 1.00 98.50 98 GLU A N 1
ATOM 737 C CA . GLU A 1 98 ? -0.682 4.991 5.423 1.00 98.50 98 GLU A CA 1
ATOM 738 C C . GLU A 1 98 ? 0.469 3.990 5.487 1.00 98.50 98 GLU A C 1
ATOM 740 O O . GLU A 1 98 ? 1.590 4.335 5.868 1.00 98.50 98 GLU A O 1
ATOM 745 N N . VAL A 1 99 ? 0.191 2.748 5.096 1.00 98.75 99 VAL A N 1
ATOM 746 C CA . VAL A 1 99 ? 1.208 1.709 4.929 1.00 98.75 99 VAL A CA 1
ATOM 747 C C . VAL A 1 99 ? 1.101 1.156 3.521 1.00 98.75 99 VAL A C 1
ATOM 749 O O . VAL A 1 99 ? 0.016 0.783 3.068 1.00 98.75 99 VAL A O 1
ATOM 752 N N . GLY A 1 100 ? 2.240 1.026 2.852 1.00 98.12 100 GLY A N 1
ATOM 753 C CA . GLY A 1 100 ? 2.278 0.465 1.514 1.00 98.12 100 GLY A CA 1
ATOM 754 C C . GLY A 1 100 ? 3.593 -0.214 1.174 1.00 98.12 100 GLY A C 1
ATOM 755 O O . GLY A 1 100 ? 4.549 -0.223 1.952 1.00 98.12 100 GLY A O 1
ATOM 756 N N . THR A 1 101 ? 3.616 -0.816 -0.010 1.00 98.19 101 THR A N 1
ATOM 757 C CA . THR A 1 101 ? 4.840 -1.293 -0.658 1.00 98.19 101 THR A CA 1
ATOM 758 C C . THR A 1 101 ? 5.218 -0.330 -1.768 1.00 98.19 101 THR A C 1
ATOM 760 O O . THR A 1 101 ? 4.401 -0.057 -2.640 1.00 98.19 101 THR A O 1
ATOM 763 N N . ALA A 1 102 ? 6.460 0.137 -1.761 1.00 97.12 102 ALA A N 1
ATOM 764 C CA . ALA A 1 102 ? 7.070 0.882 -2.846 1.00 97.12 102 ALA A CA 1
ATOM 765 C C . ALA A 1 102 ? 7.996 -0.038 -3.648 1.00 97.12 102 ALA A C 1
ATOM 767 O O . ALA A 1 102 ? 8.849 -0.712 -3.078 1.00 97.12 102 ALA A O 1
ATOM 768 N N . TYR A 1 103 ? 7.875 -0.026 -4.968 1.00 95.81 103 TYR A N 1
ATOM 769 C CA . TYR A 1 103 ? 8.850 -0.571 -5.903 1.00 95.81 103 TYR A CA 1
ATOM 770 C C . TYR A 1 103 ? 9.556 0.610 -6.558 1.00 95.81 103 TYR A C 1
ATOM 772 O O . TYR A 1 103 ? 8.920 1.414 -7.238 1.00 95.81 103 TYR A O 1
ATOM 780 N N . ILE A 1 104 ? 10.863 0.738 -6.338 1.00 94.19 104 ILE A N 1
ATOM 781 C CA . ILE A 1 104 ? 11.636 1.890 -6.811 1.00 94.19 104 ILE A CA 1
ATOM 782 C C . ILE A 1 104 ? 12.690 1.436 -7.791 1.00 94.19 104 ILE A C 1
ATOM 784 O O . ILE A 1 104 ? 13.456 0.526 -7.496 1.00 94.19 104 ILE A O 1
ATOM 788 N N . THR A 1 105 ? 12.786 2.129 -8.920 1.00 92.88 105 THR A N 1
ATOM 789 C CA . THR A 1 105 ? 13.929 1.997 -9.826 1.00 92.88 105 THR A CA 1
ATOM 790 C C . THR A 1 105 ? 14.619 3.346 -9.948 1.00 92.88 105 THR A C 1
ATOM 792 O O . THR A 1 105 ? 13.990 4.335 -10.327 1.00 92.88 105 THR A O 1
ATOM 795 N N . GLN A 1 106 ? 15.908 3.393 -9.606 1.00 91.69 106 GLN A N 1
ATOM 796 C CA . GLN A 1 106 ? 16.726 4.607 -9.661 1.00 91.69 106 GLN A CA 1
ATOM 797 C C . GLN A 1 106 ? 17.578 4.654 -10.940 1.00 91.69 106 GLN A C 1
ATOM 799 O O . GLN A 1 106 ? 18.042 3.600 -11.391 1.00 91.69 106 GLN A O 1
ATOM 804 N N . PRO A 1 107 ? 17.810 5.846 -11.528 1.00 90.38 107 PRO A N 1
ATOM 805 C CA . PRO A 1 107 ? 18.758 5.999 -12.623 1.00 90.38 107 PRO A CA 1
ATOM 806 C C . PRO A 1 107 ? 20.156 5.536 -12.210 1.00 90.38 107 PRO A C 1
ATOM 808 O O . PRO A 1 107 ? 20.602 5.783 -11.091 1.00 90.38 107 PRO A O 1
ATOM 811 N N . SER A 1 108 ? 20.864 4.894 -13.134 1.00 87.12 108 SER A N 1
ATOM 812 C CA . SER A 1 108 ? 22.240 4.440 -12.942 1.00 87.12 108 SER A CA 1
ATOM 813 C C . SER A 1 108 ? 23.083 4.828 -14.151 1.00 87.12 108 SER A C 1
ATOM 815 O O . SER A 1 108 ? 22.609 4.774 -15.285 1.00 87.12 108 SER A O 1
ATOM 817 N N . ALA A 1 109 ? 24.348 5.183 -13.909 1.00 85.06 109 ALA A N 1
ATOM 818 C CA . ALA A 1 109 ? 25.327 5.400 -14.974 1.00 85.06 109 ALA A CA 1
ATOM 819 C C . ALA A 1 109 ? 25.624 4.109 -15.761 1.00 85.06 109 ALA A C 1
ATOM 821 O O . ALA A 1 109 ? 25.982 4.174 -16.934 1.00 85.06 109 ALA A O 1
ATOM 822 N N . ASP A 1 110 ? 25.453 2.945 -15.125 1.00 85.75 110 ASP A N 1
ATOM 823 C CA . ASP A 1 110 ? 25.453 1.646 -15.797 1.00 85.75 110 ASP A CA 1
ATOM 824 C C . ASP A 1 110 ? 24.001 1.174 -15.991 1.00 85.75 110 ASP A C 1
ATOM 826 O O . ASP A 1 110 ? 23.347 0.819 -15.000 1.00 85.75 110 ASP A O 1
ATOM 830 N N . PRO A 1 111 ? 23.483 1.133 -17.234 1.00 77.56 111 PRO A N 1
ATOM 831 C CA . PRO A 1 111 ? 22.121 0.681 -17.509 1.00 77.56 111 PRO A CA 1
ATOM 832 C C . PRO A 1 111 ? 21.883 -0.782 -17.105 1.00 77.56 111 PRO A C 1
ATOM 834 O O . PRO A 1 111 ? 20.744 -1.159 -16.846 1.00 77.56 111 PRO A O 1
ATOM 837 N N . ASN A 1 112 ? 22.934 -1.603 -16.985 1.00 80.38 112 ASN A N 1
ATOM 838 C CA . ASN A 1 112 ? 22.817 -2.996 -16.537 1.00 80.38 112 ASN A CA 1
ATOM 839 C C . ASN A 1 112 ? 22.712 -3.125 -15.009 1.00 80.38 112 ASN A C 1
ATOM 841 O O . ASN A 1 112 ? 22.360 -4.190 -14.497 1.00 80.38 112 ASN A O 1
ATOM 845 N N . ALA A 1 113 ? 23.019 -2.055 -14.272 1.00 82.62 113 ALA A N 1
ATOM 846 C CA . ALA A 1 113 ? 22.901 -2.006 -12.819 1.00 82.62 113 ALA A CA 1
ATOM 847 C C . ALA A 1 113 ? 21.528 -1.498 -12.348 1.00 82.62 113 ALA A C 1
ATOM 849 O O . ALA A 1 113 ? 21.249 -1.541 -11.149 1.00 82.62 113 ALA A O 1
ATOM 850 N N . VAL A 1 114 ? 20.667 -1.048 -13.270 1.00 84.38 114 VAL A N 1
ATOM 851 C CA . VAL A 1 114 ? 19.310 -0.584 -12.968 1.00 84.38 114 VAL A CA 1
ATOM 852 C C . VAL A 1 114 ? 18.480 -1.751 -12.436 1.00 84.38 114 VAL A C 1
ATOM 854 O O . VAL A 1 114 ? 18.271 -2.754 -13.119 1.00 84.38 114 VAL A O 1
ATOM 857 N N . LYS A 1 115 ? 18.016 -1.628 -11.192 1.00 89.81 115 LYS A N 1
ATOM 858 C CA . LYS A 1 115 ? 17.210 -2.642 -10.510 1.00 89.81 115 LYS A CA 1
ATOM 859 C C . LYS A 1 115 ? 16.036 -1.991 -9.806 1.00 89.81 115 LYS A C 1
ATOM 861 O O . LYS A 1 115 ? 16.150 -0.874 -9.305 1.00 89.81 115 LYS A O 1
ATOM 866 N N . THR A 1 116 ? 14.933 -2.727 -9.756 1.00 93.12 116 THR A N 1
ATOM 867 C CA . THR A 1 116 ? 13.779 -2.365 -8.943 1.00 93.12 116 THR A CA 1
ATOM 868 C C . THR A 1 116 ? 13.937 -2.947 -7.547 1.00 93.12 116 THR A C 1
ATOM 870 O O . THR A 1 116 ? 14.047 -4.166 -7.389 1.00 93.12 116 THR A O 1
ATOM 873 N N . THR A 1 117 ? 13.914 -2.076 -6.547 1.00 94.88 117 THR A N 1
ATOM 874 C CA . THR A 1 117 ? 14.023 -2.436 -5.137 1.00 94.88 117 THR A CA 1
ATOM 875 C C . THR A 1 117 ? 12.659 -2.273 -4.461 1.00 94.88 117 THR A C 1
ATOM 877 O O . THR A 1 117 ? 12.114 -1.167 -4.476 1.00 94.88 117 THR A O 1
ATOM 880 N N . PRO A 1 118 ? 12.087 -3.348 -3.889 1.00 96.50 118 PRO A N 1
ATOM 881 C CA . PRO A 1 118 ? 10.857 -3.283 -3.116 1.00 96.50 118 PRO A CA 1
ATOM 882 C C . PRO A 1 118 ? 11.140 -2.906 -1.654 1.00 96.50 118 PRO A C 1
ATOM 884 O O . PRO A 1 118 ? 12.036 -3.470 -1.019 1.00 96.50 118 PRO A O 1
ATOM 887 N N . ALA A 1 119 ? 10.350 -2.000 -1.089 1.00 97.50 119 ALA A N 1
ATOM 888 C CA . ALA A 1 119 ? 10.403 -1.654 0.324 1.00 97.50 119 ALA A CA 1
ATOM 889 C C . ALA A 1 119 ? 9.009 -1.398 0.901 1.00 97.50 119 ALA A C 1
ATOM 891 O O . ALA A 1 119 ? 8.140 -0.832 0.240 1.00 97.50 119 ALA A O 1
ATOM 892 N N . LEU A 1 120 ? 8.806 -1.783 2.159 1.00 98.31 120 LEU A N 1
ATOM 893 C CA . LEU A 1 120 ? 7.651 -1.346 2.932 1.00 98.31 120 LEU A CA 1
ATOM 894 C C . LEU A 1 120 ? 7.910 0.063 3.468 1.00 98.31 120 LEU A C 1
ATOM 896 O O . LEU A 1 120 ? 8.971 0.324 4.046 1.00 98.31 120 LEU A O 1
ATOM 900 N N . TYR A 1 121 ? 6.919 0.939 3.324 1.00 98.44 121 TYR A N 1
ATOM 901 C CA . TYR A 1 121 ? 6.966 2.318 3.798 1.00 98.44 121 TYR A CA 1
ATOM 902 C C . TYR A 1 121 ? 5.778 2.631 4.715 1.00 98.44 121 TYR A C 1
ATOM 904 O O . TYR A 1 121 ? 4.788 1.896 4.769 1.00 98.44 121 TYR A O 1
ATOM 912 N N . VAL A 1 122 ? 5.897 3.741 5.441 1.00 98.50 122 VAL A N 1
ATOM 913 C CA . VAL A 1 122 ? 4.843 4.314 6.275 1.00 98.50 122 VAL A CA 1
ATOM 914 C C . VAL A 1 122 ? 4.858 5.820 6.060 1.00 98.50 122 VAL A C 1
ATOM 916 O O . VAL A 1 122 ? 5.892 6.466 6.266 1.00 98.50 122 VAL A O 1
ATOM 919 N N . TYR A 1 123 ? 3.721 6.365 5.647 1.00 98.31 123 TYR A N 1
ATOM 920 C CA . TYR A 1 123 ? 3.524 7.797 5.465 1.00 98.31 123 TYR A CA 1
ATOM 921 C C . TYR A 1 123 ? 2.603 8.334 6.561 1.00 98.31 123 TYR A C 1
ATOM 923 O O . TYR A 1 123 ? 1.593 7.717 6.891 1.00 98.31 123 TYR A O 1
ATOM 931 N N . ASP A 1 124 ? 2.986 9.463 7.143 1.00 98.25 124 ASP A N 1
ATOM 932 C CA . ASP A 1 124 ? 2.290 10.130 8.232 1.00 98.25 124 ASP A CA 1
ATOM 933 C C . ASP A 1 124 ? 1.743 11.476 7.753 1.00 98.25 124 ASP A C 1
ATOM 935 O O . ASP A 1 124 ? 2.482 12.448 7.626 1.00 98.25 124 ASP A O 1
ATOM 939 N N . PHE A 1 125 ? 0.441 11.522 7.488 1.00 97.69 125 PHE A N 1
ATOM 940 C CA . PHE A 1 125 ? -0.328 12.704 7.106 1.00 97.69 125 PHE A CA 1
ATOM 941 C C . PHE A 1 125 ? -0.470 13.734 8.235 1.00 97.69 125 PHE A C 1
ATOM 943 O O . PHE A 1 125 ? -0.815 14.881 7.954 1.00 97.69 125 PHE A O 1
ATOM 950 N N . CYS A 1 126 ? -0.235 13.342 9.490 1.00 97.19 126 CYS A N 1
ATOM 951 C CA . CYS A 1 126 ? -0.347 14.212 10.662 1.00 97.19 126 CYS A CA 1
ATOM 952 C C . CYS A 1 126 ? 0.991 14.828 11.083 1.00 97.19 126 CYS A C 1
ATOM 954 O O . CYS A 1 126 ? 1.020 15.659 11.995 1.00 97.19 126 CYS A O 1
ATOM 956 N N . ALA A 1 127 ? 2.080 14.477 10.393 1.00 96.25 127 ALA A N 1
ATOM 957 C CA . ALA A 1 127 ? 3.399 15.001 10.685 1.00 96.25 127 ALA A CA 1
ATOM 958 C C . ALA A 1 127 ? 3.418 16.552 10.685 1.00 96.25 127 ALA A C 1
ATOM 960 O O . ALA A 1 127 ? 2.781 17.206 9.846 1.00 96.25 127 ALA A O 1
ATOM 961 N N . PRO A 1 128 ? 4.161 17.187 11.617 1.00 92.50 128 PRO A N 1
ATOM 962 C CA . PRO A 1 128 ? 4.275 18.640 11.660 1.00 92.50 128 PRO A CA 1
ATOM 963 C C . PRO A 1 128 ? 4.823 19.214 10.346 1.00 92.50 128 PRO A C 1
ATOM 965 O O . PRO A 1 128 ? 5.898 18.829 9.894 1.00 92.50 128 PRO A O 1
ATOM 968 N N . GLY A 1 129 ? 4.114 20.186 9.767 1.00 89.44 129 GLY A N 1
ATOM 969 C CA . GLY A 1 129 ? 4.489 20.798 8.484 1.00 89.44 129 GLY A CA 1
ATOM 970 C C . GLY A 1 129 ? 3.886 20.118 7.251 1.00 89.44 129 GLY A C 1
ATOM 971 O O . GLY A 1 129 ? 4.164 20.558 6.137 1.00 89.44 129 GLY A O 1
ATOM 972 N N . GLY A 1 130 ? 3.031 19.112 7.446 1.00 89.88 130 GLY A N 1
ATOM 973 C CA . GLY A 1 130 ? 2.367 18.360 6.385 1.00 89.88 130 GLY A CA 1
ATOM 974 C C . GLY A 1 130 ? 2.865 16.920 6.315 1.00 89.88 130 GLY A C 1
ATOM 975 O O . GLY A 1 130 ? 3.786 16.533 7.032 1.00 89.88 130 GLY A O 1
ATOM 976 N N . GLY A 1 131 ? 2.235 16.127 5.449 1.00 94.19 131 GLY A N 1
ATOM 977 C CA . GLY A 1 131 ? 2.500 14.697 5.379 1.00 94.19 131 GLY A CA 1
ATOM 978 C C . GLY A 1 131 ? 3.971 14.358 5.099 1.00 94.19 131 GLY A C 1
ATOM 979 O O . GLY A 1 131 ? 4.619 14.990 4.259 1.00 94.19 131 GLY A O 1
ATOM 980 N N . ASN A 1 132 ? 4.501 13.347 5.789 1.00 96.62 132 ASN A N 1
ATOM 981 C CA . ASN A 1 132 ? 5.903 12.948 5.687 1.00 96.62 132 ASN A CA 1
ATOM 982 C C . ASN A 1 132 ? 6.099 11.426 5.764 1.00 96.62 132 ASN A C 1
ATOM 984 O O . ASN A 1 132 ? 5.389 10.720 6.474 1.00 96.62 132 ASN A O 1
ATOM 988 N N . PHE A 1 133 ? 7.137 10.912 5.101 1.00 96.69 133 PHE A N 1
ATOM 989 C CA . PHE A 1 133 ? 7.545 9.519 5.268 1.00 96.69 133 PHE A CA 1
ATOM 990 C C . PHE A 1 133 ? 8.284 9.322 6.597 1.00 96.69 133 PHE A C 1
ATOM 992 O O . PHE A 1 133 ? 9.418 9.765 6.778 1.00 96.69 133 PHE A O 1
ATOM 999 N N . VAL A 1 134 ? 7.657 8.592 7.515 1.00 97.06 134 VAL A N 1
ATOM 1000 C CA . VAL A 1 134 ? 8.261 8.142 8.785 1.00 97.06 134 VAL A CA 1
ATOM 1001 C C . VAL A 1 134 ? 8.962 6.791 8.633 1.00 97.06 134 VAL A C 1
ATOM 1003 O O . VAL A 1 134 ? 9.807 6.421 9.449 1.00 97.06 134 VAL A O 1
ATOM 1006 N N . ARG A 1 135 ? 8.638 6.072 7.552 1.00 96.44 135 ARG A N 1
ATOM 1007 C CA . ARG A 1 135 ? 9.484 5.079 6.882 1.00 96.44 135 ARG A CA 1
ATOM 1008 C C . ARG A 1 135 ? 9.444 5.398 5.394 1.00 96.44 135 ARG A C 1
ATOM 1010 O O . ARG A 1 135 ? 8.375 5.340 4.797 1.00 96.44 135 ARG A O 1
ATOM 1017 N N . GLY A 1 136 ? 10.582 5.777 4.833 1.00 94.88 136 GLY A N 1
ATOM 1018 C CA . GLY A 1 136 ? 10.753 6.165 3.443 1.00 94.88 136 GLY A CA 1
ATOM 1019 C C . GLY A 1 136 ? 10.498 5.015 2.477 1.00 94.88 136 GLY A C 1
ATOM 1020 O O . GLY A 1 136 ? 10.476 3.854 2.872 1.00 94.88 136 GLY A O 1
ATOM 1021 N N . PRO A 1 137 ? 10.332 5.316 1.186 1.00 93.44 137 PRO A N 1
ATOM 1022 C CA . PRO A 1 137 ? 10.150 4.282 0.180 1.00 93.44 137 PRO A CA 1
ATOM 1023 C C . PRO A 1 137 ? 11.507 3.694 -0.269 1.00 93.44 137 PRO A C 1
ATOM 1025 O O . PRO A 1 137 ? 11.547 2.614 -0.846 1.00 93.44 137 PRO A O 1
ATOM 1028 N N . ILE A 1 138 ? 12.628 4.374 0.012 1.00 93.81 138 ILE A N 1
ATOM 1029 C CA . ILE A 1 138 ? 13.988 3.896 -0.280 1.00 93.81 138 ILE A CA 1
ATOM 1030 C C . ILE A 1 138 ? 14.515 3.133 0.943 1.00 93.81 138 ILE A C 1
ATOM 1032 O O . ILE A 1 138 ? 14.541 3.707 2.036 1.00 93.81 138 ILE A O 1
ATOM 1036 N N . PRO A 1 139 ? 14.939 1.866 0.798 1.00 92.88 139 PRO A N 1
ATOM 1037 C CA . PRO A 1 139 ? 15.498 1.116 1.910 1.00 92.88 139 PRO A CA 1
ATOM 1038 C C . PRO A 1 139 ? 16.930 1.545 2.233 1.00 92.88 139 PRO A C 1
ATOM 1040 O O . PRO A 1 139 ? 17.702 1.929 1.353 1.00 92.88 139 PRO A O 1
ATOM 1043 N N . GLY A 1 140 ? 17.299 1.418 3.503 1.00 90.44 140 GLY A N 1
ATOM 1044 C CA . GLY A 1 140 ? 18.596 1.832 4.021 1.00 90.44 140 GLY A CA 1
ATOM 1045 C C . GLY A 1 140 ? 18.767 1.475 5.503 1.00 90.44 140 GLY A C 1
ATOM 1046 O O . GLY A 1 140 ? 17.902 0.819 6.089 1.00 90.44 140 GLY A O 1
ATOM 1047 N N . PRO A 1 141 ? 19.918 1.816 6.108 1.00 89.94 141 PRO A N 1
ATOM 1048 C CA . PRO A 1 141 ? 20.257 1.403 7.468 1.00 89.94 141 PRO A CA 1
ATOM 1049 C C . PRO A 1 141 ? 19.579 2.237 8.566 1.00 89.94 141 PRO A C 1
ATOM 1051 O O . PRO A 1 141 ? 19.631 1.854 9.736 1.00 89.94 141 PRO A O 1
ATOM 1054 N N . SER A 1 142 ? 19.002 3.390 8.234 1.00 92.69 142 SER A N 1
ATOM 1055 C CA . SER A 1 142 ? 18.390 4.279 9.209 1.00 92.69 142 SER A CA 1
ATOM 1056 C C . SER A 1 142 ? 17.035 3.728 9.673 1.00 92.69 142 SER A C 1
ATOM 1058 O O . SER A 1 142 ? 16.292 3.093 8.924 1.00 92.69 142 SER A O 1
ATOM 1060 N N . ALA A 1 143 ? 16.626 4.058 10.906 1.00 84.69 143 ALA A N 1
ATOM 1061 C CA . ALA A 1 143 ? 15.183 4.176 11.154 1.00 84.69 143 ALA A CA 1
ATOM 1062 C C . ALA A 1 143 ? 14.639 5.256 10.195 1.00 84.69 143 ALA A C 1
ATOM 1064 O O . ALA A 1 143 ? 15.444 5.983 9.695 1.00 84.69 143 ALA A O 1
ATOM 1065 N N . THR A 1 144 ? 13.383 5.486 9.865 1.00 90.56 144 THR A N 1
ATOM 1066 C CA . THR A 1 144 ? 13.038 6.387 8.720 1.00 90.56 144 THR A CA 1
ATOM 1067 C C . THR A 1 144 ? 13.406 5.897 7.325 1.00 90.56 144 THR A C 1
ATOM 1069 O O . THR A 1 144 ? 12.738 6.339 6.402 1.00 90.56 144 THR A O 1
ATOM 1072 N N . ASP A 1 145 ? 14.349 4.977 7.121 1.00 93.69 145 ASP A N 1
ATOM 1073 C CA . ASP A 1 145 ? 14.463 4.306 5.821 1.00 93.69 145 ASP A CA 1
ATOM 1074 C C . ASP A 1 145 ? 13.344 3.265 5.662 1.00 93.69 145 ASP A C 1
ATOM 1076 O O . ASP A 1 145 ? 12.739 2.804 6.643 1.00 93.69 145 ASP A O 1
ATOM 1080 N N . GLY A 1 146 ? 13.055 2.911 4.409 1.00 93.31 146 GLY A N 1
ATOM 1081 C CA . GLY A 1 146 ? 12.130 1.834 4.077 1.00 93.31 146 GLY A CA 1
ATOM 1082 C C . GLY A 1 146 ? 12.642 0.476 4.539 1.00 93.31 146 GLY A C 1
ATOM 1083 O O . GLY A 1 146 ? 13.847 0.228 4.611 1.00 93.31 146 GLY A O 1
ATOM 1084 N N . ILE A 1 147 ? 11.724 -0.439 4.835 1.00 96.69 147 ILE A N 1
ATOM 1085 C CA . ILE A 1 147 ? 12.095 -1.813 5.183 1.00 96.69 147 ILE A CA 1
ATOM 1086 C C . ILE A 1 147 ? 12.243 -2.594 3.882 1.00 96.69 147 ILE A C 1
ATOM 1088 O O . ILE A 1 147 ? 11.250 -2.833 3.197 1.00 96.69 147 ILE A O 1
ATOM 1092 N N . LEU A 1 148 ? 13.470 -2.997 3.548 1.00 96.62 148 LEU A N 1
ATOM 1093 C CA . LEU A 1 148 ? 13.748 -3.798 2.356 1.00 96.62 148 LEU A CA 1
ATOM 1094 C C . LEU A 1 148 ? 12.907 -5.082 2.353 1.00 96.62 148 LEU A C 1
ATOM 1096 O O . LEU A 1 148 ? 12.904 -5.832 3.331 1.00 96.62 148 LEU A O 1
ATOM 1100 N N . ILE A 1 149 ? 12.238 -5.360 1.234 1.00 96.94 149 ILE A N 1
ATOM 1101 C CA . ILE A 1 149 ? 11.480 -6.598 1.044 1.00 96.94 149 ILE A CA 1
ATOM 1102 C C . ILE A 1 149 ? 12.382 -7.646 0.382 1.00 96.94 149 ILE A C 1
ATOM 1104 O O . ILE A 1 149 ? 12.318 -7.929 -0.816 1.00 96.94 149 ILE A O 1
ATOM 1108 N N . ASP A 1 150 ? 13.267 -8.214 1.195 1.00 95.38 150 ASP A N 1
ATOM 1109 C CA . ASP A 1 150 ? 14.139 -9.326 0.828 1.00 95.38 150 ASP A CA 1
ATOM 1110 C C . ASP A 1 150 ? 13.558 -10.683 1.281 1.00 95.38 150 ASP A C 1
ATOM 1112 O O . ASP A 1 150 ? 12.412 -10.803 1.722 1.00 95.38 150 ASP A O 1
ATOM 1116 N N . GLN A 1 151 ? 14.358 -11.747 1.182 1.00 95.31 151 GLN A N 1
ATOM 1117 C CA . GLN A 1 151 ? 13.946 -13.079 1.637 1.00 95.31 151 GLN A CA 1
ATOM 1118 C C . GLN A 1 151 ? 13.706 -13.156 3.153 1.00 95.31 151 GLN A C 1
ATOM 1120 O O . GLN A 1 151 ? 12.873 -13.948 3.594 1.00 95.31 151 GLN A O 1
ATOM 1125 N N . SER A 1 152 ? 14.396 -12.337 3.953 1.00 96.25 152 SER A N 1
ATOM 1126 C CA . SER A 1 152 ? 14.183 -12.262 5.400 1.00 96.25 152 SER A CA 1
ATOM 1127 C C . SER A 1 152 ? 12.820 -11.643 5.705 1.00 96.25 152 SER A C 1
ATOM 1129 O O . SER A 1 152 ? 12.041 -12.215 6.473 1.00 96.25 152 SER A O 1
ATOM 1131 N N . PHE A 1 153 ? 12.476 -10.539 5.030 1.00 97.56 153 PHE A N 1
ATOM 1132 C CA . PHE A 1 153 ? 11.145 -9.938 5.112 1.00 97.56 153 PHE A CA 1
ATOM 1133 C C . PHE A 1 153 ? 10.064 -10.944 4.715 1.00 97.56 153 PHE A C 1
ATOM 1135 O O . PHE A 1 153 ? 9.104 -11.140 5.460 1.00 97.56 153 PHE A O 1
ATOM 1142 N N . VAL A 1 154 ? 10.231 -11.627 3.577 1.00 97.12 154 VAL A N 1
ATOM 1143 C CA . VAL A 1 154 ? 9.249 -12.612 3.101 1.00 97.12 154 VAL A CA 1
ATOM 1144 C C . VAL A 1 154 ? 9.084 -13.756 4.105 1.00 97.12 154 VAL A C 1
ATOM 1146 O O . VAL A 1 154 ? 7.959 -14.127 4.442 1.00 97.12 154 VAL A O 1
ATOM 1149 N N . GLY A 1 155 ? 10.189 -14.277 4.644 1.00 97.19 155 GLY A N 1
ATOM 1150 C CA . GLY A 1 155 ? 10.190 -15.318 5.673 1.00 97.19 155 GLY A CA 1
ATOM 1151 C C . GLY A 1 155 ? 9.544 -14.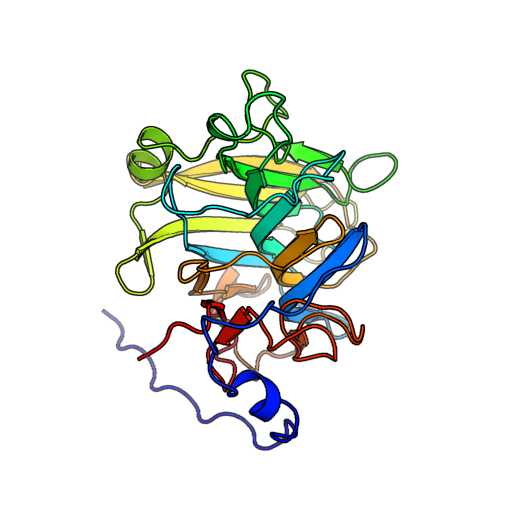894 6.997 1.00 97.19 155 GLY A C 1
ATOM 1152 O O . GLY A 1 155 ? 8.993 -15.739 7.703 1.00 97.19 155 GLY A O 1
ATOM 1153 N N . LYS A 1 156 ? 9.607 -13.602 7.344 1.00 98.19 156 LYS A N 1
ATOM 1154 C CA . LYS A 1 156 ? 9.081 -13.061 8.604 1.00 98.19 156 LYS A CA 1
ATOM 1155 C C . LYS A 1 156 ? 7.621 -12.607 8.505 1.00 98.19 156 LYS A C 1
ATOM 1157 O O . LYS A 1 156 ? 6.822 -12.948 9.376 1.00 98.19 156 LYS A O 1
ATOM 1162 N N . TYR A 1 157 ? 7.273 -11.861 7.459 1.00 98.62 157 TYR A N 1
ATOM 1163 C CA . TYR A 1 157 ? 6.002 -11.134 7.364 1.00 98.62 157 TYR A CA 1
ATOM 1164 C C . TYR A 1 157 ? 5.112 -11.548 6.188 1.00 98.62 157 TYR A C 1
ATOM 1166 O O . TYR A 1 157 ? 3.908 -11.351 6.270 1.00 98.62 157 TYR A O 1
ATOM 1174 N N . ALA A 1 158 ? 5.650 -12.125 5.106 1.00 97.94 158 ALA A N 1
ATOM 1175 C CA . ALA A 1 158 ? 4.868 -12.399 3.891 1.00 97.94 158 ALA A CA 1
ATOM 1176 C C . ALA A 1 158 ? 4.473 -13.881 3.725 1.00 97.94 158 ALA A C 1
ATOM 1178 O O . ALA A 1 158 ? 4.604 -14.464 2.643 1.00 97.94 158 ALA A O 1
ATOM 1179 N N . GLN A 1 159 ? 4.036 -14.522 4.814 1.00 97.62 159 GLN A N 1
ATOM 1180 C CA . GLN A 1 159 ? 3.650 -15.942 4.808 1.00 97.62 159 GLN A CA 1
ATOM 1181 C C . GLN A 1 159 ? 2.164 -16.161 4.494 1.00 97.62 159 GLN A C 1
ATOM 1183 O O . GLN A 1 159 ? 1.780 -17.280 4.140 1.00 97.62 159 GLN A O 1
ATOM 1188 N N . ALA A 1 160 ? 1.330 -15.119 4.580 1.00 96.81 160 ALA A N 1
ATOM 1189 C CA . ALA A 1 160 ? -0.040 -15.189 4.094 1.00 96.81 160 ALA A CA 1
ATOM 1190 C C . ALA A 1 160 ? -0.070 -15.422 2.573 1.00 96.81 160 ALA A C 1
ATOM 1192 O O . ALA A 1 160 ? 0.905 -15.183 1.852 1.00 96.81 160 ALA A O 1
ATOM 1193 N N . LYS A 1 161 ? -1.205 -15.931 2.083 1.00 94.62 161 LYS A N 1
ATOM 1194 C CA . LYS A 1 161 ? -1.430 -16.190 0.659 1.00 94.62 161 LYS A CA 1
ATOM 1195 C C . LYS 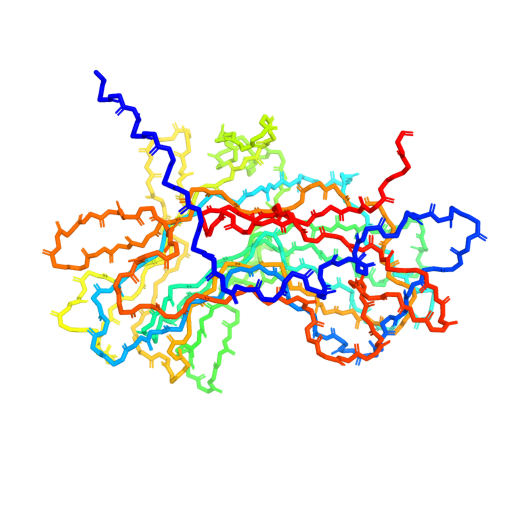A 1 161 ? -2.668 -15.465 0.163 1.00 94.62 161 LYS A C 1
ATOM 1197 O O . LYS A 1 161 ? -3.737 -15.596 0.755 1.00 94.62 161 LYS A O 1
ATOM 1202 N N . VAL A 1 162 ? -2.508 -14.779 -0.960 1.00 90.31 162 VAL A N 1
ATOM 1203 C CA . VAL A 1 162 ? -3.584 -14.202 -1.769 1.00 90.31 162 VAL A CA 1
ATOM 1204 C C . VAL A 1 162 ? -3.384 -14.755 -3.170 1.00 90.31 162 VAL A C 1
ATOM 1206 O O . VAL A 1 162 ? -2.302 -14.626 -3.728 1.00 90.31 162 VAL A O 1
ATOM 1209 N N . GLN A 1 163 ? -4.369 -15.474 -3.711 1.00 86.38 163 GLN A N 1
ATOM 1210 C CA . GLN A 1 163 ? -4.248 -16.129 -5.027 1.00 86.38 163 GLN A CA 1
ATOM 1211 C C . GLN A 1 163 ? -2.970 -16.998 -5.176 1.00 86.38 163 GLN A C 1
ATOM 1213 O O . GLN A 1 163 ? -2.334 -17.026 -6.224 1.00 86.38 163 GLN A O 1
ATOM 1218 N N . ASN A 1 164 ? -2.577 -17.709 -4.109 1.00 89.94 164 ASN A N 1
ATOM 1219 C CA . ASN A 1 164 ? -1.333 -18.499 -3.995 1.00 89.94 164 ASN A CA 1
ATOM 1220 C C . ASN A 1 164 ? -0.011 -17.704 -4.040 1.00 89.94 164 ASN A C 1
ATOM 1222 O O . ASN A 1 164 ? 1.065 -18.301 -3.958 1.00 89.94 164 ASN A O 1
ATOM 1226 N N . LEU A 1 165 ? -0.065 -16.377 -4.091 1.00 93.00 165 LEU A N 1
ATOM 1227 C CA . LEU A 1 165 ? 1.097 -15.495 -4.063 1.00 93.00 165 LEU A CA 1
ATOM 1228 C C . LEU A 1 165 ? 1.397 -15.031 -2.624 1.00 93.00 165 LEU A C 1
ATOM 1230 O O . LEU A 1 165 ? 0.476 -14.978 -1.803 1.00 93.00 165 LEU A O 1
ATOM 1234 N N . PRO A 1 166 ? 2.669 -14.744 -2.278 1.00 96.56 166 PRO A N 1
ATOM 1235 C CA . PRO A 1 166 ? 3.031 -14.192 -0.973 1.00 96.56 166 PRO A CA 1
ATOM 1236 C C . PRO A 1 166 ? 2.324 -12.862 -0.700 1.00 96.56 166 PRO A C 1
ATOM 1238 O O . PRO A 1 166 ? 2.265 -11.989 -1.567 1.00 96.56 166 PRO A O 1
ATOM 1241 N N . ALA A 1 167 ? 1.827 -12.706 0.521 1.00 98.12 167 ALA A N 1
ATOM 1242 C CA . ALA A 1 167 ? 1.242 -11.465 0.999 1.00 98.12 167 ALA A CA 1
ATOM 1243 C C . ALA A 1 167 ? 1.622 -11.230 2.461 1.00 98.12 167 ALA A C 1
ATOM 1245 O O . ALA A 1 167 ? 1.761 -12.193 3.220 1.00 98.12 167 ALA A O 1
ATOM 1246 N N . TYR A 1 168 ? 1.769 -9.966 2.850 1.00 98.69 168 TYR A N 1
ATOM 1247 C CA . TYR A 1 168 ? 1.887 -9.568 4.253 1.00 98.69 168 TYR A CA 1
ATOM 1248 C C . TYR A 1 168 ? 0.591 -8.915 4.734 1.00 98.69 168 TYR A C 1
ATOM 1250 O O . TYR A 1 168 ? -0.182 -8.382 3.938 1.00 98.69 168 TYR A O 1
ATOM 1258 N N . GLU A 1 169 ? 0.346 -8.986 6.038 1.00 98.69 169 GLU A N 1
ATOM 1259 C CA . GLU A 1 169 ? -0.874 -8.479 6.669 1.00 98.69 169 GLU A CA 1
ATOM 1260 C C . GLU A 1 169 ? -0.564 -7.193 7.438 1.00 98.69 169 GLU A C 1
ATOM 1262 O O . GLU A 1 169 ? 0.421 -7.142 8.183 1.00 98.69 169 GLU A O 1
ATOM 1267 N N . ILE A 1 170 ? -1.408 -6.174 7.275 1.00 98.75 170 ILE A N 1
ATOM 1268 C CA . ILE A 1 170 ? -1.318 -4.899 7.998 1.00 98.75 170 ILE A CA 1
ATOM 1269 C C . ILE A 1 170 ? -2.612 -4.587 8.744 1.00 98.75 170 ILE A C 1
ATOM 1271 O O . ILE A 1 170 ? -3.697 -4.959 8.297 1.00 98.75 170 ILE A O 1
ATOM 1275 N N . GLU A 1 171 ? -2.490 -3.830 9.832 1.00 98.75 171 GLU A N 1
ATOM 1276 C CA . GLU A 1 171 ? -3.594 -3.068 10.414 1.00 98.75 171 GLU A CA 1
ATOM 1277 C C . GLU A 1 171 ? -3.159 -1.609 10.564 1.00 98.75 171 GLU A C 1
ATOM 1279 O O . GLU A 1 171 ? -2.046 -1.312 11.003 1.00 98.75 171 GLU A O 1
ATOM 1284 N N . ILE A 1 172 ? -4.053 -0.684 10.227 1.00 98.81 172 ILE A N 1
ATOM 1285 C CA . ILE A 1 172 ? -3.910 0.726 10.574 1.00 98.81 172 ILE A CA 1
ATOM 1286 C C . ILE A 1 172 ? -5.165 1.127 11.325 1.00 98.81 172 ILE A C 1
ATOM 1288 O O . ILE A 1 172 ? -6.255 1.041 10.771 1.00 98.81 172 ILE A O 1
ATOM 1292 N N . PHE A 1 173 ? -5.054 1.528 12.586 1.00 98.75 173 PHE A N 1
ATOM 1293 C CA . PHE A 1 173 ? -6.244 1.780 13.396 1.00 98.75 173 PHE A CA 1
ATOM 1294 C C . PHE A 1 173 ? -6.001 2.764 14.531 1.00 98.75 173 PHE A C 1
ATOM 1296 O O . PHE A 1 173 ? -4.884 2.928 15.017 1.00 98.75 173 PHE A O 1
ATOM 1303 N N . THR A 1 174 ? -7.086 3.365 15.001 1.00 98.38 174 THR A N 1
ATOM 1304 C CA . THR A 1 174 ? -7.179 3.982 16.317 1.00 98.38 174 THR A CA 1
ATOM 1305 C C . THR A 1 174 ? -8.225 3.251 17.154 1.00 98.38 174 THR A C 1
ATOM 1307 O O . THR A 1 174 ? -9.206 2.704 16.640 1.00 98.38 174 THR A O 1
ATOM 1310 N N . LYS A 1 175 ? -7.990 3.207 18.466 1.00 96.62 175 LYS A N 1
ATOM 1311 C CA . LYS A 1 175 ? -8.946 2.655 19.438 1.00 96.62 175 LYS A CA 1
ATOM 1312 C C . LYS A 1 175 ? -9.973 3.693 19.888 1.00 96.62 175 LYS A C 1
ATOM 1314 O O . LYS A 1 175 ? -10.920 3.338 20.583 1.00 96.62 175 LYS A O 1
ATOM 1319 N N . ASP A 1 176 ? -9.760 4.954 19.532 1.00 96.31 176 ASP A N 1
ATOM 1320 C CA . ASP A 1 176 ? -10.559 6.070 20.005 1.00 96.31 176 ASP A CA 1
ATOM 1321 C C . ASP A 1 176 ? -11.816 6.247 19.147 1.00 96.31 176 ASP A C 1
ATOM 1323 O O . ASP A 1 176 ? -11.767 6.193 17.917 1.00 96.31 176 ASP A O 1
ATOM 1327 N N . TYR A 1 177 ? -12.951 6.487 19.805 1.00 94.50 177 TYR A N 1
ATOM 1328 C CA . TYR A 1 177 ? -14.202 6.867 19.156 1.00 94.50 177 TYR A CA 1
ATOM 1329 C C . TYR A 1 177 ? -15.022 7.794 20.077 1.00 94.50 177 TYR A C 1
ATOM 1331 O O . TYR A 1 177 ? -15.280 7.418 21.223 1.00 94.50 177 TYR A O 1
ATOM 1339 N N . PRO A 1 178 ? -15.454 8.986 19.619 1.00 94.19 178 PRO A N 1
ATOM 1340 C CA . PRO A 1 178 ? -15.211 9.554 18.291 1.00 94.19 178 PRO A CA 1
ATOM 1341 C C . PRO A 1 178 ? -13.721 9.827 18.030 1.00 94.19 178 PRO A C 1
ATOM 1343 O O . PRO A 1 178 ? -12.952 10.068 18.959 1.00 94.19 178 PRO A O 1
ATOM 1346 N N . ILE A 1 179 ? -13.328 9.780 16.756 1.00 94.88 179 ILE A N 1
ATOM 1347 C CA . ILE A 1 179 ? -11.969 10.117 16.314 1.00 94.88 179 ILE A CA 1
ATOM 1348 C C . ILE A 1 179 ? -11.786 11.634 16.436 1.00 94.88 179 ILE A C 1
ATOM 1350 O O . ILE A 1 179 ? -12.661 12.406 16.043 1.00 94.88 179 ILE A O 1
ATOM 1354 N N . THR A 1 180 ? -10.662 12.065 17.006 1.00 95.62 180 THR A N 1
ATOM 1355 C CA . THR A 1 180 ? -10.323 13.480 17.214 1.00 95.62 180 THR A CA 1
ATOM 1356 C C . THR A 1 180 ? -8.845 13.726 16.917 1.00 95.62 180 THR A C 1
ATOM 1358 O O . THR A 1 180 ? -8.070 12.784 16.795 1.00 95.62 180 THR A O 1
ATOM 1361 N N . ALA A 1 181 ? -8.408 14.9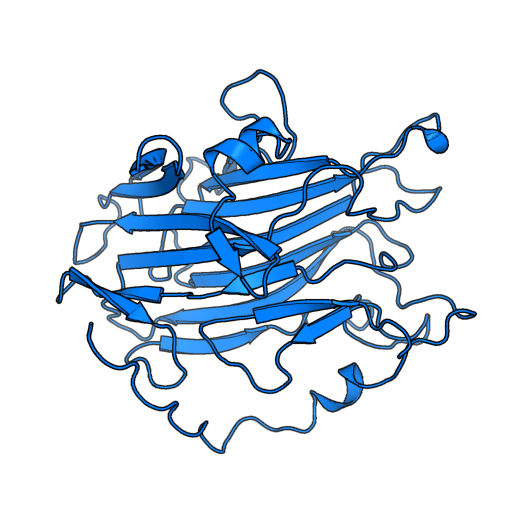88 16.923 1.00 96.00 181 ALA A N 1
ATOM 1362 C CA . ALA A 1 181 ? -6.986 15.335 16.835 1.00 96.00 181 ALA A CA 1
ATOM 1363 C C . ALA A 1 181 ? -6.118 14.765 17.984 1.00 96.00 181 ALA A C 1
ATOM 1365 O O . ALA A 1 181 ? -4.896 14.810 17.909 1.00 96.00 181 ALA A O 1
ATOM 1366 N N . ASN A 1 182 ? -6.724 14.228 19.051 1.00 97.19 182 ASN A N 1
ATOM 1367 C CA . ASN A 1 182 ? -6.002 13.550 20.130 1.00 97.19 182 ASN A CA 1
ATOM 1368 C C . ASN A 1 182 ? -5.943 12.026 19.971 1.00 97.19 182 ASN A C 1
ATOM 1370 O O . ASN A 1 182 ? -5.295 11.368 20.789 1.00 97.19 182 ASN A O 1
ATOM 1374 N N . SER A 1 183 ? -6.610 11.474 18.956 1.00 97.69 183 SER A N 1
ATOM 1375 C CA . SER A 1 183 ? -6.634 10.040 18.711 1.00 97.69 183 SER A CA 1
ATOM 1376 C C . SER A 1 183 ? -5.261 9.538 18.282 1.00 97.69 183 SER A C 1
ATOM 1378 O O . SER A 1 183 ? -4.575 10.187 17.492 1.00 97.69 183 SER A O 1
ATOM 1380 N N . THR A 1 184 ? -4.846 8.383 18.802 1.00 98.44 184 THR A N 1
ATOM 1381 C CA . THR A 1 184 ? -3.580 7.757 18.391 1.00 98.44 184 THR A CA 1
ATOM 1382 C C . THR A 1 184 ? -3.839 6.687 17.343 1.00 98.44 184 THR A C 1
ATOM 1384 O O . THR A 1 184 ? -4.592 5.740 17.584 1.00 98.44 184 THR A O 1
ATOM 1387 N N . TRP A 1 185 ? -3.198 6.846 16.189 1.00 98.62 185 TRP A N 1
ATOM 1388 C CA . TRP A 1 185 ? -3.187 5.888 15.096 1.00 98.62 185 TRP A CA 1
ATOM 1389 C C . TRP A 1 185 ? -1.965 4.983 15.208 1.00 98.62 185 TRP A C 1
ATOM 1391 O O . TRP A 1 185 ? -0.856 5.439 15.481 1.00 98.62 185 TRP A O 1
ATOM 1401 N N . TYR A 1 186 ? -2.173 3.695 14.977 1.00 98.75 186 TYR A N 1
ATOM 1402 C CA . TYR A 1 186 ? -1.141 2.667 14.974 1.00 98.75 186 TYR A CA 1
ATOM 1403 C C . TYR A 1 186 ? -1.088 2.037 13.593 1.00 98.75 186 TYR A C 1
ATOM 1405 O O . TYR A 1 186 ? -2.124 1.612 13.096 1.00 98.75 186 TYR A O 1
ATOM 1413 N N . ALA A 1 187 ? 0.106 1.945 13.014 1.00 98.75 187 ALA A N 1
ATOM 1414 C CA . ALA A 1 187 ? 0.394 1.121 11.850 1.00 98.75 187 ALA A CA 1
ATOM 1415 C C . ALA A 1 187 ? 1.141 -0.131 12.319 1.00 98.75 187 ALA A C 1
ATOM 1417 O O . ALA A 1 187 ? 2.210 -0.029 12.932 1.00 98.75 187 ALA A O 1
ATOM 1418 N N . THR A 1 188 ? 0.593 -1.312 12.051 1.00 98.81 188 THR A N 1
ATOM 1419 C CA . THR A 1 188 ? 1.157 -2.593 12.489 1.00 98.81 188 THR A CA 1
ATOM 1420 C C . THR A 1 188 ? 1.288 -3.575 11.327 1.00 98.81 188 THR A C 1
ATOM 1422 O O . THR A 1 188 ? 0.608 -3.467 10.307 1.00 98.81 188 THR A O 1
ATOM 1425 N N . ILE A 1 189 ? 2.189 -4.544 11.490 1.00 98.81 189 ILE A N 1
ATOM 1426 C CA . ILE A 1 189 ? 2.416 -5.653 10.559 1.00 98.81 189 ILE A CA 1
ATOM 1427 C C . ILE A 1 189 ? 2.416 -6.980 11.316 1.00 98.81 189 ILE A C 1
ATOM 1429 O O . ILE A 1 189 ? 2.918 -7.060 12.441 1.00 98.81 189 ILE A O 1
ATOM 1433 N N . PHE A 1 190 ? 1.860 -8.035 10.723 1.00 98.81 190 PHE A N 1
ATOM 1434 C CA . PHE A 1 190 ? 1.823 -9.344 11.369 1.00 98.81 190 PHE A CA 1
ATOM 1435 C C . PHE A 1 190 ? 3.131 -10.118 11.157 1.00 98.81 190 PHE A C 1
ATOM 1437 O O . PHE A 1 190 ? 3.507 -10.456 10.036 1.00 98.81 190 PHE A O 1
ATOM 1444 N N . ASN A 1 191 ? 3.829 -10.438 12.246 1.00 98.75 191 ASN A N 1
ATOM 1445 C CA . ASN A 1 191 ? 4.994 -11.314 12.230 1.00 98.75 191 ASN A CA 1
ATOM 1446 C C . ASN A 1 191 ? 4.550 -12.779 12.358 1.00 98.75 191 ASN A C 1
ATOM 1448 O O . ASN A 1 191 ? 4.199 -13.249 13.444 1.00 98.75 191 ASN A O 1
ATOM 1452 N N . HIS A 1 192 ? 4.652 -13.532 11.264 1.00 98.31 192 HIS A N 1
ATOM 1453 C CA . HIS A 1 192 ? 4.250 -14.938 11.210 1.00 98.31 192 HIS A CA 1
ATOM 1454 C C . HIS A 1 192 ? 5.190 -15.885 11.962 1.00 98.31 192 HIS A C 1
ATOM 1456 O O . HIS A 1 192 ? 4.776 -16.984 12.323 1.00 98.31 192 HIS A O 1
ATOM 1462 N N . GLN A 1 193 ? 6.433 -15.481 12.236 1.00 97.88 193 GLN A N 1
ATOM 1463 C CA . GLN A 1 193 ? 7.364 -16.291 13.027 1.00 97.88 193 GLN A CA 1
ATOM 1464 C C . GLN A 1 193 ? 7.008 -16.276 14.514 1.00 97.88 193 GLN A C 1
ATOM 1466 O O . GLN A 1 193 ? 7.221 -17.265 15.211 1.00 97.88 193 GLN A O 1
ATOM 1471 N N . THR A 1 194 ? 6.471 -15.157 15.010 1.00 98.44 194 THR A N 1
ATOM 1472 C CA . THR A 1 194 ? 6.109 -15.000 16.429 1.00 98.44 194 THR A CA 1
ATOM 1473 C C . THR A 1 194 ? 4.607 -15.075 16.688 1.00 98.44 194 THR A C 1
ATOM 1475 O O . THR A 1 194 ? 4.204 -15.210 17.844 1.00 98.44 194 THR A O 1
ATOM 1478 N N . GLY A 1 195 ? 3.780 -14.993 15.641 1.00 98.12 195 GLY A N 1
ATOM 1479 C CA . GLY A 1 195 ? 2.322 -14.958 15.741 1.00 98.12 195 GLY A CA 1
ATOM 1480 C C . GLY A 1 195 ? 1.796 -13.672 16.383 1.00 98.12 195 GLY A C 1
ATOM 1481 O O . GLY A 1 195 ? 0.792 -13.714 17.094 1.00 98.12 195 GLY A O 1
ATOM 1482 N N . LYS A 1 196 ? 2.503 -12.548 16.211 1.00 98.50 196 LYS A N 1
ATOM 1483 C CA . LYS A 1 196 ? 2.191 -11.268 16.865 1.00 98.50 196 LYS A CA 1
ATOM 1484 C C . LYS A 1 196 ? 2.197 -10.112 15.873 1.00 98.50 196 LYS A C 1
ATOM 1486 O O . LYS A 1 196 ? 3.001 -10.085 14.947 1.00 98.50 196 LYS A O 1
ATOM 1491 N N . TRP A 1 197 ? 1.346 -9.126 16.137 1.00 98.69 197 TRP A N 1
ATOM 1492 C CA . TRP A 1 197 ? 1.416 -7.814 15.502 1.00 98.69 197 TRP A CA 1
ATOM 1493 C C . TRP A 1 197 ? 2.602 -7.019 16.057 1.00 98.69 197 TRP A C 1
ATOM 1495 O O . TRP A 1 197 ? 2.767 -6.906 17.274 1.00 98.69 197 TRP A O 1
ATOM 1505 N N . GLU A 1 198 ? 3.423 -6.471 15.166 1.00 98.56 198 GLU A N 1
ATOM 1506 C CA . GLU A 1 198 ? 4.523 -5.561 15.479 1.00 98.56 198 GLU A CA 1
ATOM 1507 C C . GLU A 1 198 ? 4.154 -4.145 15.024 1.00 98.56 198 GLU A C 1
ATOM 1509 O O . GLU A 1 198 ? 3.669 -3.953 13.910 1.00 98.56 198 GLU A O 1
ATOM 1514 N N . THR A 1 199 ? 4.378 -3.143 15.875 1.00 98.38 199 THR A N 1
ATOM 1515 C CA . THR A 1 199 ? 4.136 -1.740 15.516 1.00 98.38 199 THR A CA 1
ATOM 1516 C C . THR A 1 199 ? 5.247 -1.233 14.604 1.00 98.38 199 THR A C 1
ATOM 1518 O O . THR A 1 199 ? 6.413 -1.204 14.997 1.00 98.38 199 THR A O 1
ATOM 1521 N N . LEU A 1 200 ? 4.878 -0.789 13.405 1.00 98.12 200 LEU A N 1
ATOM 1522 C CA . LEU A 1 200 ? 5.774 -0.105 12.474 1.00 98.12 200 LEU A CA 1
ATOM 1523 C C . LEU A 1 200 ? 5.993 1.348 12.902 1.00 98.12 200 LEU A C 1
ATOM 1525 O O . LEU A 1 200 ? 7.127 1.838 12.906 1.00 98.12 200 LEU A O 1
ATOM 1529 N N . PHE A 1 201 ? 4.892 2.018 13.253 1.00 98.31 201 PHE A N 1
ATOM 1530 C CA . PHE A 1 201 ? 4.851 3.408 13.685 1.00 98.31 201 PHE A CA 1
ATOM 1531 C C . PHE A 1 201 ? 3.522 3.728 14.388 1.00 98.31 201 PHE A C 1
ATOM 1533 O O . PHE A 1 201 ? 2.536 3.001 14.244 1.00 98.31 201 PHE A O 1
ATOM 1540 N N . SER A 1 202 ? 3.492 4.824 15.140 1.00 98.31 202 SER A N 1
ATOM 1541 C CA . SER A 1 202 ? 2.264 5.394 15.688 1.00 98.31 202 SER A CA 1
ATOM 1542 C C . SER A 1 202 ? 2.393 6.904 15.783 1.00 98.31 202 SER A C 1
ATOM 1544 O O . SER A 1 202 ? 3.442 7.374 16.223 1.00 98.31 202 SER A O 1
ATOM 1546 N N . ASP A 1 203 ? 1.321 7.624 15.480 1.00 98.00 203 ASP A N 1
ATOM 1547 C CA . ASP A 1 203 ? 1.247 9.066 15.701 1.00 98.00 203 ASP A CA 1
ATOM 1548 C C . ASP A 1 203 ? -0.131 9.483 16.221 1.00 98.00 203 ASP A C 1
ATOM 1550 O O . ASP A 1 203 ? -1.105 8.724 16.162 1.00 98.00 203 ASP A O 1
ATOM 1554 N N . ARG A 1 204 ? -0.198 10.676 16.805 1.00 98.00 204 ARG A N 1
ATOM 1555 C CA . ARG A 1 204 ? -1.425 11.281 17.302 1.00 98.00 204 ARG A CA 1
ATOM 1556 C C . ARG A 1 204 ? -1.870 12.389 16.363 1.00 98.00 204 ARG A C 1
ATOM 1558 O O . ARG A 1 204 ? -1.146 13.354 16.159 1.00 98.00 204 ARG A O 1
ATOM 1565 N N . GLY A 1 205 ? -3.119 12.321 15.929 1.00 96.50 205 GLY A N 1
ATOM 1566 C CA . GLY A 1 205 ? -3.689 13.385 15.126 1.00 96.50 205 GLY A CA 1
ATOM 1567 C C . GLY A 1 205 ? -4.955 12.977 14.400 1.00 96.50 205 GLY A C 1
ATOM 1568 O O . GLY A 1 205 ? -5.497 11.882 14.570 1.00 96.50 205 GLY A O 1
ATOM 1569 N N . MET A 1 206 ? -5.398 13.899 13.559 1.00 95.88 206 MET A N 1
ATOM 1570 C CA . MET A 1 206 ? -6.432 13.669 12.570 1.00 95.88 206 MET A CA 1
ATOM 1571 C C . MET A 1 206 ? -6.073 14.489 11.337 1.00 95.88 206 MET A C 1
ATOM 1573 O O . MET A 1 206 ? -5.936 15.707 11.427 1.00 95.88 206 MET A O 1
ATOM 1577 N N . ALA A 1 207 ? -5.881 13.816 10.209 1.00 95.75 207 ALA A N 1
ATOM 1578 C CA . ALA A 1 207 ? -5.593 14.471 8.945 1.00 95.75 207 ALA A CA 1
ATOM 1579 C C . ALA A 1 207 ? -6.862 15.123 8.371 1.00 95.75 207 ALA A C 1
ATOM 1581 O O . ALA A 1 207 ? -7.955 14.567 8.492 1.00 95.75 207 ALA A O 1
ATOM 1582 N N . ASP A 1 208 ? -6.707 16.262 7.691 1.00 93.12 208 ASP A N 1
ATOM 1583 C CA . ASP A 1 208 ? -7.826 16.980 7.058 1.00 93.12 208 ASP A CA 1
ATOM 1584 C C . ASP A 1 208 ? -8.483 16.165 5.929 1.00 93.12 208 ASP A C 1
ATOM 1586 O O . ASP A 1 208 ? -9.691 16.258 5.690 1.00 93.12 208 ASP A O 1
ATOM 1590 N N . ASP A 1 209 ? -7.697 15.331 5.238 1.00 93.25 209 ASP A N 1
ATOM 1591 C CA . ASP A 1 209 ? -8.217 14.408 4.236 1.00 93.25 209 ASP A CA 1
ATOM 1592 C C . ASP A 1 209 ? -8.936 13.236 4.909 1.00 93.25 209 ASP A C 1
ATOM 1594 O O . ASP A 1 209 ? -8.316 12.324 5.459 1.00 93.25 209 ASP A O 1
ATOM 1598 N N . ASN A 1 210 ? -10.262 13.231 4.823 1.00 93.75 210 ASN A N 1
ATOM 1599 C CA . ASN A 1 210 ? -11.096 12.198 5.426 1.00 93.75 210 ASN A CA 1
ATOM 1600 C C . ASN A 1 210 ? -11.217 10.914 4.590 1.00 93.75 210 ASN A C 1
ATOM 1602 O O . ASN A 1 210 ? -11.812 9.942 5.062 1.00 93.75 210 ASN A O 1
ATOM 1606 N N . ARG A 1 211 ? -10.685 10.888 3.364 1.00 94.62 211 ARG A N 1
ATOM 1607 C CA . ARG A 1 211 ? -10.744 9.708 2.494 1.00 94.62 211 ARG A CA 1
ATOM 1608 C C . ARG A 1 211 ? -9.861 8.592 3.049 1.00 94.62 211 ARG A C 1
ATOM 1610 O O . ARG A 1 211 ? -8.795 8.847 3.590 1.00 94.62 211 ARG A O 1
ATOM 1617 N N . GLY A 1 212 ? -10.308 7.357 2.893 1.00 95.75 212 GLY A N 1
ATOM 1618 C CA . GLY A 1 212 ? -9.477 6.165 2.997 1.00 95.75 212 GLY A CA 1
ATOM 1619 C C . GLY A 1 212 ? -9.268 5.565 1.616 1.00 95.75 212 GLY A C 1
ATOM 1620 O O . GLY A 1 212 ? -10.011 5.872 0.680 1.00 95.75 212 GLY A O 1
ATOM 1621 N N . TRP A 1 213 ? -8.289 4.684 1.491 1.00 96.50 213 TRP A N 1
ATOM 1622 C CA . TRP A 1 213 ? -8.024 3.980 0.244 1.00 96.50 213 TRP A CA 1
ATOM 1623 C C . TRP A 1 213 ? -7.334 2.645 0.466 1.00 96.50 213 TRP A C 1
ATOM 1625 O O . TRP A 1 213 ? -6.711 2.399 1.496 1.00 96.50 213 TRP A O 1
ATOM 1635 N N . SER A 1 214 ? -7.454 1.788 -0.536 1.00 96.25 214 SER A N 1
ATOM 1636 C CA . SER A 1 214 ? -6.501 0.733 -0.827 1.00 96.25 214 SER A CA 1
ATOM 1637 C C . SER A 1 214 ? -6.302 0.738 -2.337 1.00 96.25 214 SER A C 1
ATOM 1639 O O . SER A 1 214 ? -7.247 0.452 -3.075 1.00 96.25 214 SER A O 1
ATOM 1641 N N . ILE A 1 215 ? -5.124 1.150 -2.795 1.00 93.56 215 ILE A N 1
ATOM 1642 C CA . ILE A 1 215 ? -4.874 1.466 -4.204 1.00 93.56 215 ILE A CA 1
ATOM 1643 C C . ILE A 1 215 ? -3.481 1.025 -4.658 1.00 93.56 215 ILE A C 1
ATOM 1645 O O . ILE A 1 215 ? -2.564 0.765 -3.873 1.00 93.56 215 ILE A O 1
ATOM 1649 N N . PHE A 1 216 ? -3.369 0.914 -5.971 1.00 92.62 216 PHE A N 1
ATOM 1650 C CA . PHE A 1 216 ? -2.158 1.012 -6.761 1.00 92.62 216 PHE A CA 1
ATOM 1651 C C . PHE A 1 216 ? -1.952 2.483 -7.102 1.00 92.62 216 PHE A C 1
ATOM 1653 O O . PHE A 1 216 ? -2.913 3.138 -7.488 1.00 92.62 216 PHE A O 1
ATOM 1660 N N . GLU A 1 217 ? -0.732 2.986 -7.007 1.00 90.56 217 GLU A N 1
ATOM 1661 C CA . GLU A 1 217 ? -0.424 4.384 -7.285 1.00 90.56 217 GLU A CA 1
ATOM 1662 C C . GLU A 1 217 ? 0.963 4.509 -7.929 1.00 90.56 217 GLU A C 1
ATOM 1664 O O . GLU A 1 217 ? 1.943 3.941 -7.444 1.00 90.56 217 GLU A O 1
ATOM 1669 N N . THR A 1 218 ? 1.077 5.234 -9.040 1.00 86.12 218 THR A N 1
ATOM 1670 C CA . THR A 1 218 ? 2.354 5.442 -9.742 1.00 86.12 218 THR A CA 1
ATOM 1671 C C . THR A 1 218 ? 2.836 6.874 -9.648 1.00 86.12 218 THR A C 1
ATOM 1673 O O . THR A 1 218 ? 2.048 7.807 -9.732 1.00 86.12 218 THR A O 1
ATOM 1676 N N . TYR A 1 219 ? 4.158 7.028 -9.569 1.00 85.44 219 TYR A N 1
ATOM 1677 C CA . TYR A 1 219 ? 4.864 8.292 -9.760 1.00 85.44 219 TYR A CA 1
ATOM 1678 C C . TYR A 1 219 ? 5.939 8.082 -10.818 1.00 85.44 219 TYR A C 1
ATOM 1680 O O . TYR A 1 219 ? 7.073 7.672 -10.524 1.00 85.44 219 TYR A O 1
ATOM 1688 N N . TYR A 1 220 ? 5.561 8.298 -12.076 1.00 81.62 220 TYR A N 1
ATOM 1689 C CA . TYR A 1 220 ? 6.424 8.005 -13.213 1.00 81.62 220 TYR A CA 1
ATOM 1690 C C . TYR A 1 220 ? 7.124 9.249 -13.765 1.00 81.62 220 TYR A C 1
ATOM 1692 O O . TYR A 1 220 ? 6.653 10.386 -13.707 1.00 81.62 220 TYR A O 1
ATOM 1700 N N . GLN A 1 221 ? 8.323 9.004 -14.290 1.00 82.25 221 GLN A N 1
ATOM 1701 C CA . GLN A 1 221 ? 8.998 9.936 -15.185 1.00 82.25 221 GLN A CA 1
ATOM 1702 C C . GLN A 1 221 ? 8.337 9.863 -16.561 1.00 82.25 221 GLN A C 1
ATOM 1704 O O . GLN A 1 221 ? 7.810 8.813 -16.927 1.00 82.25 221 GLN A O 1
ATOM 1709 N N . SER A 1 222 ? 8.420 10.939 -17.343 1.00 82.81 222 SER A N 1
ATOM 1710 C CA . SER A 1 222 ? 7.930 10.935 -18.721 1.00 82.81 222 SER A CA 1
ATOM 1711 C C . SER A 1 222 ? 8.591 9.828 -19.540 1.00 82.81 222 SER A C 1
ATOM 1713 O O . SER A 1 222 ? 9.820 9.689 -19.539 1.00 82.81 222 SER A O 1
ATOM 1715 N N . GLY A 1 223 ? 7.777 9.046 -20.246 1.00 80.44 223 GLY A N 1
ATOM 1716 C CA . GLY A 1 223 ? 8.234 7.942 -21.079 1.00 80.44 223 GLY A CA 1
ATOM 1717 C C . GLY A 1 223 ? 7.226 6.804 -21.157 1.00 80.44 223 GLY A C 1
ATOM 1718 O O . GLY A 1 223 ? 6.094 6.921 -20.707 1.00 80.44 223 GLY A O 1
ATOM 1719 N N . GLN A 1 224 ? 7.644 5.691 -21.757 1.00 80.69 224 GLN A N 1
ATOM 1720 C CA . GLN A 1 224 ? 6.790 4.510 -21.871 1.00 80.69 224 GLN A CA 1
ATOM 1721 C C . GLN A 1 224 ? 6.503 3.910 -20.493 1.00 80.69 224 GLN A C 1
ATOM 1723 O O . GLN A 1 224 ? 7.429 3.710 -19.702 1.00 80.69 224 GLN A O 1
ATOM 1728 N N . CYS A 1 225 ? 5.240 3.559 -20.259 1.00 83.19 225 CYS A N 1
ATOM 1729 C CA . CYS A 1 225 ? 4.818 2.763 -19.113 1.00 83.19 225 CYS A CA 1
ATOM 1730 C C . CYS A 1 225 ? 5.606 1.445 -19.003 1.00 83.19 225 CYS A C 1
ATOM 1732 O O . CYS A 1 225 ? 6.104 0.901 -19.997 1.00 83.19 225 CYS A O 1
ATOM 1734 N N . SER A 1 226 ? 5.721 0.916 -17.781 1.00 81.12 226 SER A N 1
ATOM 1735 C CA . SER A 1 226 ? 6.464 -0.325 -17.549 1.00 81.12 226 SER A CA 1
ATOM 1736 C C . SER A 1 226 ? 5.749 -1.523 -18.171 1.00 81.12 226 SER A C 1
ATOM 1738 O O . SER A 1 226 ? 4.535 -1.689 -18.061 1.00 81.12 226 SER A O 1
ATOM 1740 N N . GLU A 1 227 ? 6.518 -2.395 -18.817 1.00 70.62 227 GLU A N 1
ATOM 1741 C CA . GLU A 1 227 ? 5.996 -3.630 -19.392 1.00 70.62 227 GLU A CA 1
ATOM 1742 C C . GLU A 1 227 ? 6.023 -4.755 -18.349 1.00 70.62 227 GLU A C 1
ATOM 1744 O O . GLU A 1 227 ? 6.995 -4.900 -17.616 1.00 70.62 227 GLU A O 1
ATOM 1749 N N . GLY A 1 228 ? 5.001 -5.610 -18.323 1.00 71.44 228 GLY A N 1
ATOM 1750 C CA . GLY A 1 228 ? 5.049 -6.877 -17.582 1.00 71.44 228 GLY A CA 1
ATOM 1751 C C . GLY A 1 228 ? 5.090 -6.798 -16.046 1.00 71.44 228 GLY A C 1
ATOM 1752 O O . GLY A 1 228 ? 5.865 -7.530 -15.437 1.00 71.44 228 GLY A O 1
ATOM 1753 N N . LEU A 1 229 ? 4.263 -5.972 -15.395 1.00 81.88 229 LEU A N 1
ATOM 1754 C CA . LEU A 1 229 ? 4.010 -6.109 -13.956 1.00 81.88 229 LEU A CA 1
ATOM 1755 C C . LEU A 1 229 ? 3.331 -7.457 -13.661 1.00 81.88 229 LEU A C 1
ATOM 1757 O O . LEU A 1 229 ? 2.415 -7.838 -14.404 1.00 81.88 229 LEU A O 1
ATOM 1761 N N . PRO A 1 230 ? 3.735 -8.158 -12.583 1.00 87.62 230 PRO A N 1
ATOM 1762 C CA . PRO A 1 230 ? 2.960 -9.276 -12.069 1.00 87.62 230 PRO A CA 1
ATOM 1763 C C . PRO A 1 230 ? 1.636 -8.771 -11.468 1.00 87.62 230 PRO A C 1
ATOM 1765 O O . PRO A 1 230 ? 1.356 -7.573 -11.458 1.00 87.62 230 PRO A O 1
ATOM 1768 N N . ILE A 1 231 ? 0.822 -9.686 -10.941 1.00 89.06 231 ILE A N 1
ATOM 1769 C CA . ILE A 1 231 ? -0.415 -9.325 -10.242 1.00 89.06 231 ILE A CA 1
ATOM 1770 C C . ILE A 1 231 ? -0.054 -8.623 -8.929 1.00 89.06 231 ILE A C 1
ATOM 1772 O O . ILE A 1 231 ? 0.375 -9.258 -7.971 1.00 89.06 231 ILE A O 1
ATOM 1776 N N . LEU A 1 232 ? -0.253 -7.314 -8.874 1.00 91.44 232 LEU A N 1
ATOM 1777 C CA . LEU A 1 232 ? -0.119 -6.505 -7.665 1.00 91.44 232 LEU A CA 1
ATOM 1778 C C . LEU A 1 232 ? -1.500 -6.237 -7.102 1.00 91.44 232 LEU A C 1
ATOM 1780 O O . LEU A 1 232 ? -2.433 -6.085 -7.874 1.00 91.44 232 LEU A O 1
ATOM 1784 N N . GLY A 1 233 ? -1.670 -6.175 -5.788 1.00 93.62 233 GLY A N 1
ATOM 1785 C CA . GLY A 1 233 ? -3.011 -6.012 -5.243 1.00 93.62 233 GLY A CA 1
ATOM 1786 C C . GLY A 1 233 ? -3.104 -6.081 -3.737 1.00 93.62 233 GLY A C 1
ATOM 1787 O O . GLY A 1 233 ? -2.124 -6.366 -3.043 1.00 93.62 233 GLY A O 1
ATOM 1788 N N . ALA A 1 234 ? -4.321 -5.868 -3.259 1.00 94.94 234 ALA A N 1
ATOM 1789 C CA . ALA A 1 234 ? -4.707 -6.153 -1.893 1.00 94.94 234 ALA A CA 1
ATOM 1790 C C . ALA A 1 234 ? -5.935 -7.067 -1.862 1.00 94.94 234 ALA A C 1
ATOM 1792 O O . ALA A 1 234 ? -6.753 -7.069 -2.780 1.00 94.94 234 ALA A O 1
ATOM 1793 N N . ASP A 1 235 ? -6.058 -7.846 -0.794 1.00 95.56 235 ASP A N 1
ATOM 1794 C CA . ASP A 1 235 ? -7.189 -8.738 -0.539 1.00 95.56 235 ASP A CA 1
ATOM 1795 C C . ASP A 1 235 ? -7.590 -8.668 0.939 1.00 95.56 235 ASP A C 1
ATOM 1797 O O . ASP A 1 235 ? -6.848 -8.169 1.791 1.00 95.56 235 ASP A O 1
ATOM 1801 N N . GLN A 1 236 ? -8.782 -9.178 1.239 1.00 96.06 236 GLN A N 1
ATOM 1802 C CA . GLN A 1 236 ? -9.417 -9.158 2.554 1.00 96.06 236 GLN A CA 1
ATOM 1803 C C . GLN A 1 236 ? -9.470 -7.764 3.187 1.00 96.06 236 GLN A C 1
ATOM 1805 O O . GLN A 1 236 ? -9.424 -7.642 4.413 1.00 96.06 236 GLN A O 1
ATOM 1810 N N . ILE A 1 237 ? -9.604 -6.719 2.365 1.00 96.94 237 ILE A N 1
ATOM 1811 C CA . ILE A 1 237 ? -9.713 -5.342 2.845 1.00 96.94 237 ILE A CA 1
ATOM 1812 C C . ILE A 1 237 ? -10.932 -5.263 3.762 1.00 96.94 237 ILE A C 1
ATOM 1814 O O . ILE A 1 237 ? -12.053 -5.570 3.357 1.00 96.94 237 ILE A O 1
ATOM 1818 N N . SER A 1 238 ? -10.698 -4.905 5.018 1.00 97.62 238 SER A N 1
ATOM 1819 C CA . SER A 1 238 ? -11.709 -4.885 6.073 1.00 97.62 238 SER A CA 1
ATOM 1820 C C . SER A 1 238 ? -11.574 -3.614 6.898 1.00 97.62 238 SER A C 1
ATOM 1822 O O . SER A 1 238 ? -10.468 -3.123 7.093 1.00 97.62 238 SER A O 1
ATOM 1824 N N . LEU A 1 239 ? -12.681 -3.091 7.416 1.00 97.69 239 LEU A N 1
ATOM 1825 C CA . LEU A 1 239 ? -12.696 -1.886 8.244 1.00 97.69 239 LEU A CA 1
ATOM 1826 C C . LEU A 1 239 ? -13.041 -2.210 9.693 1.00 97.69 239 LEU A C 1
ATOM 1828 O O . LEU A 1 239 ? -13.889 -3.059 9.963 1.00 97.69 239 LEU A O 1
ATOM 1832 N N . LEU A 1 240 ? -12.384 -1.535 10.635 1.00 97.94 240 LEU A N 1
ATOM 1833 C CA . LEU A 1 240 ? -12.658 -1.698 12.060 1.00 97.94 240 LEU A CA 1
ATOM 1834 C C . LEU A 1 240 ? -13.868 -0.850 12.424 1.00 97.94 240 LEU A C 1
ATOM 1836 O O . LEU A 1 240 ? -13.773 0.374 12.465 1.00 97.94 240 LEU A O 1
ATOM 1840 N N . ASN A 1 241 ? -14.996 -1.485 12.718 1.00 96.69 241 ASN A N 1
ATOM 1841 C CA . ASN A 1 241 ? -16.151 -0.798 13.277 1.00 96.69 241 ASN A CA 1
ATOM 1842 C C . ASN A 1 241 ? -15.880 -0.484 14.755 1.00 96.69 241 ASN A C 1
ATOM 1844 O O . ASN A 1 241 ? -15.835 -1.388 15.593 1.00 96.69 241 ASN A O 1
ATOM 1848 N N . ALA A 1 242 ? -15.716 0.799 15.079 1.00 95.75 242 ALA A N 1
ATOM 1849 C CA . ALA A 1 242 ? -15.329 1.246 16.413 1.00 95.75 242 ALA A CA 1
ATOM 1850 C C . ALA A 1 242 ? -16.397 0.976 17.485 1.00 95.75 242 ALA A C 1
ATOM 1852 O O . ALA A 1 242 ? -16.074 0.854 18.664 1.00 95.75 242 ALA A O 1
ATOM 1853 N N . LEU A 1 243 ? -17.669 0.853 17.086 1.00 94.56 243 LEU A N 1
ATOM 1854 C CA . LEU A 1 243 ? -18.770 0.557 18.004 1.00 94.56 243 LEU A CA 1
ATOM 1855 C C . LEU A 1 243 ? -18.831 -0.930 18.358 1.00 94.56 243 LEU A C 1
ATOM 1857 O O . LEU A 1 243 ? -19.116 -1.286 19.500 1.00 94.56 243 LEU A O 1
ATOM 1861 N N . SER A 1 244 ? -18.597 -1.806 17.377 1.00 96.00 244 SER A N 1
ATOM 1862 C CA . SER A 1 244 ? -18.675 -3.258 17.572 1.00 96.00 244 SER A CA 1
ATOM 1863 C C . SER A 1 244 ? -17.339 -3.890 17.973 1.00 96.00 244 SER A C 1
ATOM 1865 O O . SER A 1 244 ? -17.326 -5.004 18.502 1.00 96.00 244 SER A O 1
ATOM 1867 N N . GLY A 1 245 ? -16.223 -3.200 17.715 1.00 96.50 245 GLY A N 1
ATOM 1868 C CA . GLY A 1 245 ? -14.866 -3.707 17.902 1.00 96.50 245 GLY A CA 1
ATOM 1869 C C . GLY A 1 245 ? -14.499 -4.832 16.930 1.00 96.50 245 GLY A C 1
ATOM 1870 O O . GLY A 1 245 ? -13.655 -5.665 17.258 1.00 96.50 245 GLY A O 1
ATOM 1871 N N . ARG A 1 246 ? -15.167 -4.919 15.772 1.00 97.06 246 ARG A N 1
ATOM 1872 C CA . ARG A 1 246 ? -14.978 -6.001 14.793 1.00 97.06 246 ARG A CA 1
ATOM 1873 C C . ARG A 1 246 ? -14.480 -5.474 13.456 1.00 97.06 246 ARG A C 1
ATOM 1875 O O . ARG A 1 246 ? -14.904 -4.415 13.003 1.00 97.06 246 ARG A O 1
ATOM 1882 N N . TRP A 1 247 ? -13.631 -6.274 12.818 1.00 97.75 247 TRP A N 1
ATOM 1883 C CA . TRP A 1 247 ? -13.272 -6.121 11.415 1.00 97.75 247 TRP A CA 1
ATOM 1884 C C . TRP A 1 247 ? -14.437 -6.573 10.531 1.00 97.75 247 TRP A C 1
ATOM 1886 O O . TRP A 1 247 ? -14.912 -7.707 10.642 1.00 97.75 247 TRP A O 1
ATOM 1896 N N . GLU A 1 248 ? -14.902 -5.683 9.665 1.00 96.50 248 GLU A N 1
ATOM 1897 C CA . GLU A 1 248 ? -15.984 -5.920 8.715 1.00 96.50 248 GLU A CA 1
ATOM 1898 C C . GLU A 1 248 ? -15.421 -5.884 7.295 1.00 96.50 248 GLU A C 1
ATOM 1900 O O . GLU A 1 248 ? -14.797 -4.903 6.896 1.00 96.50 248 GLU A O 1
ATOM 1905 N N . LEU A 1 249 ? -15.629 -6.960 6.534 1.00 96.00 249 LEU A N 1
ATOM 1906 C CA . LEU A 1 249 ? -15.121 -7.071 5.168 1.00 96.00 249 LEU A CA 1
ATOM 1907 C C . LEU A 1 249 ? -15.728 -5.974 4.280 1.00 96.00 249 LEU A C 1
ATOM 1909 O O . LEU A 1 249 ? -16.956 -5.814 4.238 1.00 96.00 249 LEU A O 1
ATOM 1913 N N . LEU A 1 250 ? -14.871 -5.247 3.561 1.00 92.69 250 LEU A N 1
ATOM 1914 C CA . LEU A 1 250 ? -15.272 -4.126 2.720 1.00 92.69 250 LEU A CA 1
ATOM 1915 C C . LEU A 1 250 ? -16.213 -4.607 1.614 1.00 92.69 250 LEU A C 1
ATOM 1917 O O . LEU A 1 250 ? -15.925 -5.542 0.870 1.00 92.69 250 LEU A O 1
ATOM 1921 N N . ASN A 1 251 ? -17.379 -3.983 1.513 1.00 90.62 251 ASN A N 1
ATOM 1922 C CA . ASN A 1 251 ? -18.388 -4.354 0.529 1.00 90.62 251 ASN A CA 1
ATOM 1923 C C . ASN A 1 251 ? -19.192 -3.129 0.091 1.00 90.62 251 ASN A C 1
ATOM 1925 O O . ASN A 1 251 ? -19.298 -2.150 0.826 1.00 90.62 251 ASN A O 1
ATOM 1929 N N . SER A 1 252 ? -19.812 -3.213 -1.088 1.00 82.81 252 SER A N 1
ATOM 1930 C CA . SER A 1 252 ? -20.561 -2.113 -1.714 1.00 82.81 252 SER A CA 1
ATOM 1931 C C . SER A 1 252 ? -21.722 -1.566 -0.881 1.00 82.81 252 SER A C 1
ATOM 1933 O O . SER A 1 252 ? -22.232 -0.491 -1.176 1.00 82.81 252 SER A O 1
ATOM 1935 N N . SER A 1 253 ? -22.200 -2.335 0.099 1.00 86.06 253 SER A N 1
ATOM 1936 C CA . SER A 1 253 ? -23.344 -1.994 0.947 1.00 86.06 253 SER A CA 1
ATOM 1937 C C . SER A 1 253 ? -22.949 -1.489 2.333 1.00 86.06 253 SER A C 1
ATOM 1939 O O . SER A 1 253 ? -23.829 -1.316 3.176 1.00 86.06 253 SER A O 1
ATOM 1941 N N . MET A 1 254 ? -21.655 -1.268 2.594 1.00 87.75 254 MET A N 1
ATOM 1942 C CA . MET A 1 254 ? -21.223 -0.754 3.888 1.00 87.75 254 MET A CA 1
ATOM 1943 C C . MET A 1 254 ? -21.886 0.599 4.177 1.00 87.75 254 MET A C 1
ATOM 1945 O O . MET A 1 254 ? -21.772 1.528 3.372 1.00 87.75 254 MET A O 1
ATOM 1949 N N . PRO A 1 255 ? -22.581 0.734 5.319 1.00 81.00 255 PRO A N 1
ATOM 1950 C CA . PRO A 1 255 ? -23.244 1.978 5.661 1.00 81.00 255 PRO A CA 1
ATOM 1951 C C . PRO A 1 255 ? -22.205 3.082 5.862 1.00 81.00 255 PRO A C 1
ATOM 1953 O O . PRO A 1 255 ? -21.096 2.829 6.329 1.00 81.00 255 PRO A O 1
ATOM 1956 N N . LEU A 1 256 ? -22.602 4.317 5.550 1.00 82.88 256 LEU A N 1
ATOM 1957 C CA . LEU A 1 256 ? -21.808 5.525 5.799 1.00 82.88 256 LEU A CA 1
ATOM 1958 C C . LEU A 1 256 ? -20.471 5.583 5.041 1.00 82.88 256 LEU A C 1
ATOM 1960 O O . LEU A 1 256 ? -19.581 6.351 5.406 1.00 82.88 256 LEU A O 1
ATOM 1964 N N . LEU A 1 257 ? -20.347 4.813 3.960 1.00 86.19 257 LEU A N 1
ATOM 1965 C CA . LEU A 1 257 ? -19.248 4.896 3.011 1.00 86.19 257 LEU A CA 1
ATOM 1966 C C . LEU A 1 257 ? -19.800 5.070 1.602 1.00 86.19 257 LEU A C 1
ATOM 1968 O O . LEU A 1 257 ? -20.679 4.331 1.166 1.00 86.19 257 LEU A O 1
ATOM 1972 N N . THR A 1 258 ? -19.244 6.032 0.876 1.00 83.75 258 THR A N 1
ATOM 1973 C CA . THR A 1 258 ? -19.280 6.012 -0.583 1.00 83.75 258 THR A CA 1
ATOM 1974 C C . THR A 1 258 ? -18.012 5.323 -1.049 1.00 83.75 258 THR A C 1
ATOM 1976 O O . THR A 1 258 ? -16.908 5.780 -0.755 1.00 83.75 258 THR A O 1
ATOM 1979 N N . LEU A 1 259 ? -18.178 4.205 -1.747 1.00 82.38 259 LEU A N 1
ATOM 1980 C CA . LEU A 1 259 ? -17.072 3.460 -2.327 1.00 82.38 259 LEU A CA 1
ATOM 1981 C C . LEU A 1 259 ? -17.002 3.757 -3.818 1.00 82.38 259 LEU A C 1
ATOM 1983 O O . LEU A 1 259 ? -17.985 3.569 -4.540 1.00 82.38 259 LEU A O 1
ATOM 1987 N N . SER A 1 260 ? -15.837 4.183 -4.283 1.00 81.50 260 SER A N 1
ATOM 1988 C CA . SER A 1 260 ? -15.558 4.350 -5.705 1.00 81.50 260 SER A CA 1
ATOM 1989 C C . SER A 1 260 ? -14.332 3.549 -6.094 1.00 81.50 260 SER A C 1
ATOM 1991 O O . SER A 1 260 ? -13.452 3.287 -5.276 1.00 81.50 260 SER A O 1
ATOM 1993 N N . VAL A 1 261 ? -14.302 3.144 -7.357 1.00 74.94 261 VAL A N 1
ATOM 1994 C CA . VAL A 1 261 ? -13.093 2.607 -7.961 1.00 74.94 261 VAL A CA 1
ATOM 1995 C C . VAL A 1 261 ? -12.391 3.766 -8.643 1.00 74.94 261 VAL A C 1
ATOM 1997 O O . VAL A 1 261 ? -12.982 4.340 -9.560 1.00 74.94 261 VAL A O 1
ATOM 2000 N N . ASP A 1 262 ? -11.189 4.119 -8.191 1.00 74.12 262 ASP A N 1
ATOM 2001 C CA . ASP A 1 262 ? -10.337 5.000 -8.992 1.00 74.12 262 ASP A CA 1
ATOM 2002 C C . ASP A 1 262 ? -9.754 4.199 -10.161 1.00 74.12 262 ASP A C 1
ATOM 2004 O O . ASP A 1 262 ? -9.470 3.005 -10.025 1.00 74.12 262 ASP A O 1
ATOM 2008 N N . GLN A 1 263 ? -9.670 4.823 -11.330 1.00 64.81 263 GLN A N 1
ATOM 2009 C CA . GLN A 1 263 ? -9.263 4.185 -12.586 1.00 64.81 263 GLN A CA 1
ATOM 2010 C C . GLN A 1 263 ? -8.085 4.903 -13.262 1.00 64.81 263 GLN A C 1
ATOM 2012 O O . GLN A 1 263 ? -7.894 4.737 -14.467 1.00 64.81 263 GLN A O 1
ATOM 2017 N N . GLY A 1 264 ? -7.296 5.671 -12.511 1.00 60.12 264 GLY A N 1
ATOM 2018 C CA . GLY A 1 264 ? -6.039 6.259 -12.978 1.00 60.12 264 GLY A CA 1
ATOM 2019 C C . GLY A 1 264 ? -6.173 7.703 -13.448 1.00 60.12 264 GLY A C 1
ATOM 2020 O O . GLY A 1 264 ? -5.505 8.102 -14.401 1.00 60.12 264 GLY A O 1
ATOM 2021 N N . GLY A 1 265 ? -7.058 8.488 -12.830 1.00 60.09 265 GLY A N 1
ATOM 2022 C CA . GLY A 1 265 ? -7.308 9.870 -13.239 1.00 60.09 265 GLY A CA 1
ATOM 2023 C C . GLY A 1 265 ? -7.916 10.018 -14.648 1.00 60.09 265 GLY A C 1
ATOM 2024 O O . GLY A 1 265 ? -8.156 9.063 -15.384 1.00 60.09 265 GLY A O 1
ATOM 2025 N N . THR A 1 266 ? -8.218 11.260 -15.036 1.00 54.16 266 THR A N 1
ATOM 2026 C CA . THR A 1 266 ? -8.816 11.596 -16.352 1.00 54.16 266 THR A CA 1
ATOM 2027 C C . THR A 1 266 ? -7.790 12.067 -17.381 1.00 54.16 266 THR A C 1
ATOM 2029 O O . THR A 1 266 ? -8.162 12.511 -18.469 1.00 54.16 266 THR A O 1
ATOM 2032 N N . GLN A 1 267 ? -6.501 12.020 -17.045 1.00 60.88 267 GLN A N 1
ATOM 2033 C CA . GLN A 1 267 ? -5.465 12.502 -17.947 1.00 60.88 267 GLN A CA 1
ATOM 2034 C C . GLN A 1 267 ? -5.313 11.543 -19.131 1.00 60.88 267 GLN A C 1
ATOM 2036 O O . GLN A 1 267 ? -5.312 10.329 -18.975 1.00 60.88 267 GLN A O 1
ATOM 2041 N N . ASN A 1 268 ? -5.181 12.101 -20.336 1.00 61.94 268 ASN A N 1
ATOM 2042 C CA . ASN A 1 268 ? -5.091 11.328 -21.582 1.00 61.94 268 ASN A CA 1
ATOM 2043 C C . ASN A 1 268 ? -3.763 10.562 -21.751 1.00 61.94 268 ASN A C 1
ATOM 2045 O O . ASN A 1 268 ? -3.574 9.942 -22.790 1.00 61.94 268 ASN A O 1
ATOM 2049 N N . ASN A 1 269 ? -2.858 10.637 -20.775 1.00 68.12 269 ASN A N 1
ATOM 2050 C CA . ASN A 1 269 ? -1.492 10.131 -20.851 1.00 68.12 269 ASN A CA 1
ATOM 2051 C C . ASN A 1 269 ? -1.209 9.281 -19.610 1.00 68.12 269 ASN A C 1
ATOM 2053 O O . ASN A 1 269 ? -0.423 9.710 -18.780 1.00 68.12 269 ASN A O 1
ATOM 2057 N N . ASN A 1 270 ? -1.905 8.154 -19.455 1.00 79.88 270 ASN A N 1
ATOM 2058 C CA . ASN A 1 270 ? -1.743 7.276 -18.298 1.00 79.88 270 ASN A CA 1
ATOM 2059 C C . ASN A 1 270 ? -1.563 5.806 -18.733 1.00 79.88 270 ASN A C 1
ATOM 2061 O O . ASN A 1 270 ? -1.847 5.419 -19.874 1.00 79.88 270 ASN A O 1
ATOM 2065 N N . CYS A 1 271 ? -1.093 4.951 -17.834 1.00 83.44 271 CYS A N 1
ATOM 2066 C CA . CYS A 1 271 ? -0.820 3.547 -18.107 1.00 83.44 271 CYS A CA 1
ATOM 2067 C C . CYS A 1 271 ? -2.074 2.667 -18.151 1.00 83.44 271 CYS A C 1
ATOM 2069 O O . CYS A 1 271 ? -1.990 1.511 -18.583 1.00 83.44 271 CYS A O 1
ATOM 2071 N N . PHE A 1 272 ? -3.233 3.188 -17.753 1.00 79.69 272 PHE A N 1
ATOM 2072 C CA . PHE A 1 272 ? -4.511 2.478 -17.769 1.00 79.69 272 PHE A CA 1
ATOM 2073 C C . PHE A 1 272 ? -5.315 2.722 -19.058 1.00 79.69 272 PHE A C 1
ATOM 2075 O O . PHE A 1 272 ? -6.162 1.909 -19.418 1.00 79.69 272 PHE A O 1
ATOM 2082 N N . VAL A 1 273 ? -5.048 3.790 -19.807 1.00 78.00 273 VAL A N 1
ATOM 2083 C CA . VAL A 1 273 ? -5.841 4.210 -20.969 1.00 78.00 273 VAL A CA 1
ATOM 2084 C C . VAL A 1 273 ? -5.006 4.114 -22.245 1.00 78.00 273 VAL A C 1
ATOM 2086 O O . VAL A 1 273 ? -3.838 4.480 -22.288 1.00 78.00 273 VAL A O 1
ATOM 2089 N N . ALA A 1 274 ? -5.614 3.588 -23.310 1.00 77.38 274 ALA A N 1
ATOM 2090 C CA . ALA A 1 274 ? -5.009 3.630 -24.636 1.00 77.38 274 ALA A CA 1
ATOM 2091 C C . ALA A 1 274 ? -5.079 5.057 -25.197 1.00 77.38 274 ALA A C 1
ATOM 2093 O O . ALA A 1 274 ? -6.140 5.683 -25.166 1.00 77.38 274 ALA A O 1
ATOM 2094 N N . ASP A 1 275 ? -3.978 5.537 -25.761 1.00 79.00 275 ASP A N 1
ATOM 2095 C CA . ASP A 1 275 ? -3.810 6.911 -26.224 1.00 79.00 275 ASP A CA 1
ATOM 2096 C C . ASP A 1 275 ? -3.135 6.942 -27.621 1.00 79.00 275 ASP A C 1
ATOM 2098 O O . ASP A 1 275 ? -2.876 5.891 -28.223 1.00 79.00 275 ASP A O 1
ATOM 2102 N N . PRO A 1 276 ? -2.862 8.125 -28.208 1.00 82.94 276 PRO A N 1
ATOM 2103 C CA . PRO A 1 276 ? -2.158 8.211 -29.489 1.00 82.94 276 PRO A CA 1
ATOM 2104 C C . PRO A 1 276 ? -0.726 7.646 -29.487 1.00 82.94 276 PRO A C 1
ATOM 2106 O O . PRO A 1 276 ? -0.175 7.415 -30.564 1.00 82.94 276 PRO A O 1
ATOM 2109 N N . THR A 1 277 ? -0.109 7.447 -28.318 1.00 79.81 277 THR A N 1
ATOM 2110 C CA . THR A 1 277 ? 1.242 6.887 -28.165 1.00 79.81 277 THR A CA 1
ATOM 2111 C C . THR A 1 277 ? 1.237 5.358 -28.127 1.00 79.81 277 THR A C 1
ATOM 2113 O O . THR A 1 277 ? 2.192 4.748 -28.613 1.00 79.81 277 THR A O 1
ATOM 2116 N N . GLY A 1 278 ? 0.153 4.729 -27.657 1.00 79.50 278 GLY A N 1
ATOM 2117 C CA . GLY A 1 278 ? 0.045 3.275 -27.607 1.00 79.50 278 GLY A CA 1
ATOM 2118 C C . GLY A 1 278 ? -1.194 2.724 -26.890 1.00 79.50 278 GLY A C 1
ATOM 2119 O O . GLY A 1 278 ? -2.033 3.471 -26.391 1.00 79.50 278 GLY A O 1
ATOM 2120 N N . PRO A 1 279 ? -1.348 1.387 -26.838 1.00 79.19 279 PRO A N 1
ATOM 2121 C CA . PRO 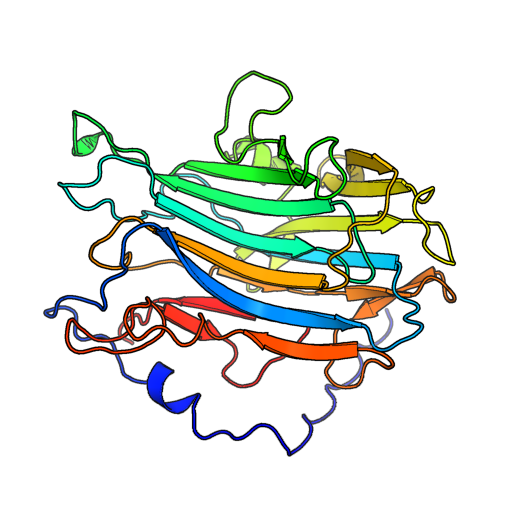A 1 279 ? -2.356 0.758 -25.995 1.00 79.19 279 PRO A CA 1
ATOM 2122 C C . PRO A 1 279 ? -2.014 0.929 -24.508 1.00 79.19 279 PRO A C 1
ATOM 2124 O O . PRO A 1 279 ? -0.846 1.088 -24.150 1.00 79.19 279 PRO A O 1
ATOM 2127 N N . ALA A 1 280 ? -3.036 0.809 -23.657 1.00 78.12 280 ALA A N 1
ATOM 2128 C CA . ALA A 1 280 ? -2.868 0.736 -22.210 1.00 78.12 280 ALA A CA 1
ATOM 2129 C C . ALA A 1 280 ? -1.881 -0.374 -21.816 1.00 78.12 280 ALA A C 1
ATOM 2131 O O . ALA A 1 280 ? -1.790 -1.420 -22.468 1.00 78.12 280 ALA A O 1
ATOM 2132 N N . SER A 1 281 ? -1.176 -0.156 -20.713 1.00 79.25 281 SER A N 1
ATOM 2133 C CA . SER A 1 281 ? -0.207 -1.103 -20.155 1.00 79.25 281 SER A CA 1
ATOM 2134 C C . SER A 1 281 ? -0.822 -1.955 -19.052 1.00 79.25 281 SER A C 1
ATOM 2136 O O . SER A 1 281 ? -0.512 -3.145 -18.921 1.00 79.25 281 SER A O 1
ATOM 2138 N N . TYR A 1 282 ? -1.707 -1.343 -18.266 1.00 83.62 282 TYR A N 1
ATOM 2139 C CA . TYR A 1 282 ? -2.251 -1.892 -17.036 1.00 83.62 282 TYR A CA 1
ATOM 2140 C C . TYR A 1 282 ? -3.746 -2.141 -17.142 1.00 83.62 282 TYR A C 1
ATOM 2142 O O . TYR A 1 282 ? -4.477 -1.487 -17.887 1.00 83.62 282 TYR A O 1
ATOM 2150 N N . LYS A 1 283 ? -4.197 -3.111 -16.351 1.00 79.62 283 LYS A N 1
ATOM 2151 C CA . LYS A 1 283 ? -5.604 -3.432 -16.176 1.00 79.62 283 LYS A CA 1
ATOM 2152 C C . LYS A 1 283 ? -5.903 -3.609 -14.696 1.00 79.62 283 LYS A C 1
ATOM 2154 O O . LYS A 1 283 ? -5.285 -4.453 -14.046 1.00 79.62 283 LYS A O 1
ATOM 2159 N N . LEU A 1 284 ? -6.886 -2.859 -14.200 1.00 78.50 284 LEU A N 1
ATOM 2160 C CA . LEU A 1 284 ? -7.465 -3.071 -12.878 1.00 78.50 284 LEU A CA 1
ATOM 2161 C C . LEU A 1 284 ? -8.454 -4.248 -12.916 1.00 78.50 284 LEU A C 1
ATOM 2163 O O . LEU A 1 284 ? -9.272 -4.372 -13.830 1.00 78.50 284 LEU A O 1
ATOM 2167 N N . LEU A 1 285 ? -8.356 -5.121 -11.922 1.00 72.81 285 LEU A N 1
ATOM 2168 C CA . LEU A 1 285 ? -9.116 -6.350 -11.751 1.00 72.81 285 LEU A CA 1
ATOM 2169 C C . LEU A 1 285 ? -9.667 -6.431 -10.315 1.00 72.81 285 LEU A C 1
ATOM 2171 O O . LEU A 1 285 ? -9.001 -5.973 -9.386 1.00 72.81 285 LEU A O 1
ATOM 2175 N N . PRO A 1 286 ? -10.813 -7.099 -10.099 1.00 65.19 286 PRO A N 1
ATOM 2176 C CA . PRO A 1 286 ? -11.704 -7.658 -11.121 1.00 65.19 286 PRO A CA 1
ATOM 2177 C C . PRO A 1 286 ? -12.454 -6.581 -11.933 1.00 65.19 286 PRO A C 1
ATOM 2179 O O . PRO A 1 286 ? -12.712 -5.487 -11.446 1.00 65.19 286 PRO A O 1
ATOM 2182 N N . ASP A 1 287 ? -12.873 -6.917 -13.164 1.00 59.59 287 ASP A N 1
ATOM 2183 C CA . ASP A 1 287 ? -13.700 -6.066 -14.057 1.00 59.59 287 ASP A CA 1
ATOM 2184 C C . ASP A 1 287 ? -15.041 -5.616 -13.424 1.00 59.59 287 ASP A C 1
ATOM 2186 O O . ASP A 1 287 ? -15.797 -4.836 -14.005 1.00 59.59 287 ASP A O 1
ATOM 2190 N N . SER A 1 288 ? -15.406 -6.176 -12.274 1.00 56.56 288 SER A N 1
ATOM 2191 C CA . SER A 1 288 ? -16.538 -5.780 -11.442 1.00 56.56 288 SER A CA 1
ATOM 2192 C C . SER A 1 288 ? -16.037 -5.786 -10.004 1.00 56.56 288 SER A C 1
ATOM 2194 O O . SER A 1 288 ? -15.632 -6.852 -9.555 1.00 56.56 288 SER A O 1
ATOM 2196 N N . PRO A 1 289 ? -15.991 -4.637 -9.314 1.00 54.84 289 PRO A N 1
ATOM 2197 C CA . PRO A 1 289 ? -15.217 -4.506 -8.090 1.00 54.84 289 PRO A CA 1
ATOM 2198 C C . PRO A 1 289 ? -15.788 -5.371 -6.970 1.00 54.84 289 PRO A C 1
ATOM 2200 O O . PRO A 1 289 ? -16.872 -5.107 -6.447 1.00 54.84 289 PRO A O 1
ATOM 2203 N N . ASP A 1 290 ? -15.011 -6.368 -6.566 1.00 70.25 290 ASP A N 1
ATOM 2204 C CA . ASP A 1 290 ? -15.112 -6.945 -5.237 1.00 70.25 290 ASP A CA 1
ATOM 2205 C C . ASP A 1 290 ? -14.405 -5.964 -4.302 1.00 70.25 290 ASP A C 1
ATOM 2207 O O . ASP A 1 290 ? -13.191 -5.940 -4.232 1.00 70.25 290 ASP A O 1
ATOM 2211 N N . TYR A 1 291 ? -15.132 -5.082 -3.618 1.00 81.81 291 TYR A N 1
ATOM 2212 C CA . TYR A 1 291 ? -14.517 -3.977 -2.859 1.00 81.81 291 TYR A CA 1
ATOM 2213 C C . TYR A 1 291 ? -13.509 -4.417 -1.780 1.00 81.81 291 TYR A C 1
ATOM 2215 O O . TYR A 1 291 ? -12.707 -3.606 -1.333 1.00 81.81 291 TYR A O 1
ATOM 2223 N N . TYR A 1 292 ? -13.519 -5.687 -1.371 1.00 84.38 292 TYR A N 1
ATOM 2224 C CA . TYR A 1 292 ? -12.538 -6.256 -0.448 1.00 84.38 292 TYR A CA 1
ATOM 2225 C C . TYR A 1 292 ? -11.228 -6.706 -1.110 1.00 84.38 292 TYR A C 1
ATOM 2227 O O . TYR A 1 292 ? -10.312 -7.134 -0.407 1.00 84.38 292 TYR A O 1
ATOM 2235 N N . MET A 1 293 ? -11.143 -6.662 -2.438 1.00 88.88 293 MET A N 1
ATOM 2236 C CA . MET A 1 293 ? -9.998 -7.121 -3.208 1.00 88.88 293 MET A CA 1
ATOM 2237 C C . MET A 1 293 ? -9.858 -6.325 -4.502 1.00 88.88 293 MET A C 1
ATOM 2239 O O . MET A 1 293 ? -10.771 -6.225 -5.316 1.00 88.88 293 MET A O 1
ATOM 2243 N N . TRP A 1 294 ? -8.653 -5.862 -4.770 1.00 85.94 294 TRP A N 1
ATOM 2244 C CA . TRP A 1 294 ? -8.314 -5.318 -6.073 1.00 85.94 294 TRP A CA 1
ATOM 2245 C C . TRP A 1 294 ? -6.943 -5.829 -6.480 1.00 85.94 294 TRP A C 1
ATOM 2247 O O . TRP A 1 294 ? -6.101 -6.173 -5.649 1.00 85.94 294 TRP A O 1
ATOM 2257 N N . SER A 1 295 ? -6.717 -5.889 -7.784 1.00 82.25 295 SER A N 1
ATOM 2258 C CA . SER A 1 295 ? -5.402 -6.168 -8.330 1.00 82.25 295 SER A CA 1
ATOM 2259 C C . SER A 1 295 ? -5.175 -5.432 -9.637 1.00 82.25 295 SER A C 1
ATOM 2261 O O . SER A 1 295 ? -6.103 -5.204 -10.402 1.00 82.25 295 SER A O 1
ATOM 2263 N N . VAL A 1 296 ? -3.932 -5.070 -9.905 1.00 79.06 296 VAL A N 1
ATOM 2264 C CA . VAL A 1 296 ? -3.464 -4.585 -11.192 1.00 79.06 296 VAL A CA 1
ATOM 2265 C C . VAL A 1 296 ? -2.568 -5.658 -11.784 1.00 79.06 296 VAL A C 1
ATOM 2267 O O . VAL A 1 296 ? -1.685 -6.191 -11.115 1.00 79.06 296 VAL A O 1
ATOM 2270 N N . ASN A 1 297 ? -2.801 -5.984 -13.046 1.00 81.25 297 ASN A N 1
ATOM 2271 C CA . ASN A 1 297 ? -1.907 -6.825 -13.829 1.00 81.25 297 ASN A CA 1
ATOM 2272 C C . ASN A 1 297 ? -1.581 -6.107 -15.138 1.00 81.25 297 ASN A C 1
ATOM 2274 O O . ASN A 1 297 ? -2.293 -5.195 -15.569 1.00 81.25 297 ASN A O 1
ATOM 2278 N N . THR A 1 298 ? -0.527 -6.554 -15.803 1.00 76.56 298 THR A N 1
ATOM 2279 C CA . THR A 1 298 ? -0.329 -6.225 -17.205 1.00 76.56 298 THR A CA 1
ATOM 2280 C C . THR A 1 298 ? -1.217 -7.047 -18.113 1.00 76.56 298 THR A C 1
ATOM 2282 O O . THR A 1 298 ? -1.580 -8.195 -17.838 1.00 76.56 298 THR A O 1
ATOM 2285 N N . LEU A 1 299 ? -1.549 -6.440 -19.247 1.00 61.19 299 LEU A N 1
ATOM 2286 C CA . LEU A 1 299 ? -2.182 -7.113 -20.369 1.00 61.19 299 LEU A CA 1
ATOM 2287 C C . LEU A 1 299 ? -1.155 -8.069 -21.000 1.00 61.19 299 LEU A C 1
ATOM 2289 O O . LEU A 1 299 ? -0.494 -7.748 -21.987 1.00 61.19 299 LEU A O 1
ATOM 2293 N N . SER A 1 300 ? -0.953 -9.235 -20.389 1.00 53.62 300 SER A N 1
ATOM 2294 C CA . SER A 1 300 ? -0.212 -10.328 -21.020 1.00 53.62 300 SER A CA 1
ATOM 2295 C C . SER A 1 300 ? -1.022 -10.883 -22.198 1.00 53.62 300 SER A C 1
ATOM 2297 O O . SER A 1 300 ? -2.254 -10.830 -22.202 1.00 53.62 300 SER A O 1
ATOM 2299 N N . ALA A 1 301 ? -0.331 -11.369 -23.236 1.00 44.38 301 ALA A N 1
ATOM 2300 C CA . ALA A 1 301 ? -0.997 -12.177 -24.255 1.00 44.38 301 ALA A CA 1
ATOM 2301 C C . ALA A 1 301 ? -1.457 -13.505 -23.620 1.00 44.38 301 ALA A C 1
ATOM 2303 O O . ALA A 1 301 ? -0.763 -13.986 -22.720 1.00 44.38 301 ALA A O 1
ATOM 2304 N N . PRO A 1 302 ? -2.606 -14.056 -24.051 1.00 47.97 302 PRO A N 1
ATOM 2305 C CA . PRO A 1 302 ? -3.079 -15.364 -23.602 1.00 47.97 302 PRO A CA 1
ATOM 2306 C C . PRO A 1 302 ? -2.084 -16.490 -23.902 1.00 47.97 302 PRO A C 1
ATOM 2308 O O . PRO A 1 302 ? -1.318 -16.366 -24.888 1.00 47.97 30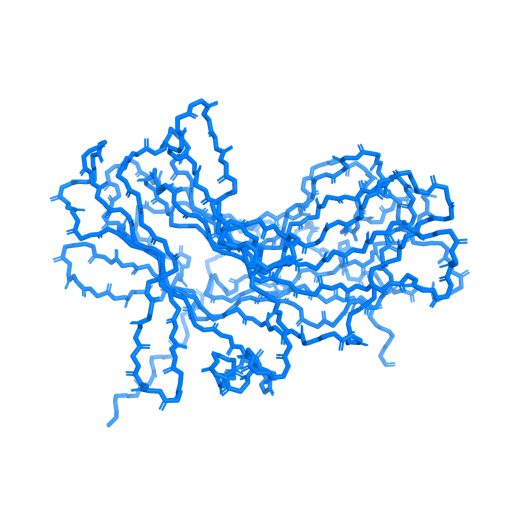2 PRO A O 1
#

Organism: NCBI:txid2051959

pLDDT: mean 84.17, std 17.61, range [22.53, 98.81]

Foldseek 3Di:
DDDDDDDDDDDPDPDLVPLVQLVDFDDPPAFAFWAAAQQKFKWAKKKEFFPPDQFFKKKWWWFDDAWPQDDWDDDPPDPFKKKKWFWKWDAFFQAQKIKTKIFIWGDDPDPVPTTTWIFIWMWGQFPPPGIDTQADNAADDDRNHTHTPHPVVQQFAQPDDDVNGTIGMWMWGWLDPPQAQQTKIWIWTQTPVVRDIDTSDMDGGGHPGRMITTIIIIGDHTDTGGAWDAKTKMAQIWTQRSVVRDTHGDACPDPRIDMDTRQTDPDQRGQSGAHPRGRHQKHKDDSRDPNRMIIIGGSDDD

Secondary structure (DSSP, 8-state):
-PPPPPPPPPPTTS-GGGSGGGGPPP-TTS---EE-TTEEEEEEEEEEEPTT--EEEEEEEEE---TTS------TT--S-EEEEEEEEE-TTT-SEEEEEEEEE---SSGGG--EEEEEEEEETTSTTS-EEEE-SSB-SSTTSBEE-SHHHHHHH--EEETTEEEEEEEEEE--SS--TTPEEEEEEEETTTTEEEEEEEEE---S---EEEEEEEEEPSEEPPS----EEEEEEEEEETTTTEEEE--TT-TTEEEEEEES-S-SS-SSS--SS-S--EEEESSS--TT-EEEEE----